Protein 3P02 (pdb70)

Secondary structure (DSSP, 8-state):
--HHHHTTSEEE-----TTS-EEEEEE-SSS-EEEEEEEEEE-----EEEEEEE-TTHHHHHHHHHHSS-GGG--EEPPGGGEE--SEEEE-TT--EEEEEEEEE-TT--TTS-EEEEEEEEE--GGGGSSTTTTT-EEEEEEEEE-TT-EEEE-TTB-B--------B--SEEEEEESSSSEEEEESTT--TT-TTGGGGEEEEE--S-BSSTTS--B--EEES-GGG--EESS--EEEEEE---SSTTEEEEEEEEEEE-EEEEE-SSSTT--EEE--EEEEEEEEEETTS-GGG--GGGS--

Structure (mmCIF, N/CA/C/O backbone):
data_3P02
#
_entry.id   3P02
#
_cell.length_a   51.920
_cell.length_b   61.920
_cell.length_c   96.070
_cell.angle_alpha   90.000
_cell.angle_beta   90.000
_cell.angle_gamma   90.000
#
_symmetry.space_group_name_H-M   'P 21 21 21'
#
loop_
_entity.id
_entity.type
_entity.pdbx_description
1 polymer 'Uncharacterized protein'
2 non-polymer 1,2-ETHANEDIOL
3 water water
#
loop_
_atom_site.group_PDB
_atom_site.id
_atom_site.type_symbol
_atom_site.label_atom_id
_atom_site.label_alt_id
_atom_site.label_comp_id
_atom_site.label_asym_id
_atom_site.label_entity_id
_atom_site.label_seq_id
_atom_site.pdbx_PDB_ins_code
_atom_site.Cartn_x
_atom_site.Cartn_y
_atom_site.Cartn_z
_atom_site.occupancy
_atom_site.B_iso_or_equiv
_atom_site.auth_seq_id
_atom_site.auth_comp_id
_atom_site.auth_asym_id
_atom_site.auth_atom_id
_atom_site.pdbx_PDB_model_num
ATOM 1 N N . TRP A 1 4 ? 32.716 50.077 66.538 1.00 50.09 25 TRP A N 1
ATOM 2 C CA . TRP A 1 4 ? 32.272 50.281 65.161 1.00 48.79 25 TRP A CA 1
ATOM 3 C C . TRP A 1 4 ? 30.751 50.133 65.019 1.00 53.57 25 TRP A C 1
ATOM 4 O O . TRP A 1 4 ? 30.160 49.227 65.618 1.00 53.11 25 TRP A O 1
ATOM 15 N N . THR A 1 5 ? 30.118 51.044 64.242 1.00 50.64 26 THR A N 1
ATOM 16 C CA . THR A 1 5 ? 28.671 51.026 63.976 1.00 51.20 26 THR A CA 1
ATOM 17 C C . THR A 1 5 ? 28.400 51.094 62.472 1.00 55.47 26 THR A C 1
ATOM 18 O O . THR A 1 5 ? 29.171 51.713 61.735 1.00 54.29 26 THR A O 1
ATOM 22 N N . ASP A 1 6 ? 27.272 50.514 62.032 1.00 52.96 27 ASP A N 1
ATOM 23 C CA . ASP A 1 6 ? 26.844 50.517 60.630 1.00 52.80 27 ASP A CA 1
ATOM 24 C C . ASP A 1 6 ? 26.675 51.956 60.093 1.00 56.41 27 ASP A C 1
ATOM 25 O O . ASP A 1 6 ? 27.019 52.225 58.940 1.00 54.63 27 ASP A O 1
ATOM 30 N N . GLU A 1 7 ? 26.178 52.872 60.954 1.00 53.60 28 GLU A N 1
ATOM 31 C CA . GLU A 1 7 ? 25.934 54.285 60.645 1.00 53.59 28 GLU A CA 1
ATOM 32 C C . GLU A 1 7 ? 27.251 55.047 60.446 1.00 55.91 28 GLU A C 1
ATOM 33 O O . GLU A 1 7 ? 27.309 55.879 59.540 1.00 55.63 28 GLU A O 1
ATOM 39 N N . GLN A 1 8 ? 28.302 54.741 61.271 1.00 50.31 29 GLN A N 1
ATOM 40 C CA A GLN A 1 8 ? 29.637 55.348 61.176 0.50 49.34 29 GLN A CA 1
ATOM 41 C CA B GLN A 1 8 ? 29.633 55.356 61.174 0.50 49.28 29 GLN A CA 1
ATOM 42 C C . GLN A 1 8 ? 30.253 55.063 59.797 1.00 50.69 29 GLN A C 1
ATOM 43 O O . GLN A 1 8 ? 30.984 55.894 59.259 1.00 50.35 29 GLN A O 1
ATOM 54 N N . PHE A 1 9 ? 29.960 53.887 59.232 1.00 43.75 30 PHE A N 1
ATOM 55 C CA . PHE A 1 9 ? 30.469 53.507 57.917 1.00 42.41 30 PHE A CA 1
ATOM 56 C C . PHE A 1 9 ? 29.500 53.963 56.817 1.00 46.15 30 PHE A C 1
ATOM 57 O O . PHE A 1 9 ? 29.879 54.007 55.638 1.00 44.70 30 PHE A O 1
ATOM 65 N N . LYS A 1 10 ? 28.261 54.330 57.223 1.00 43.46 31 LYS A N 1
ATOM 66 C CA . LYS A 1 10 ? 27.214 54.851 56.342 1.00 43.75 31 LYS A CA 1
ATOM 67 C C . LYS A 1 10 ? 27.098 56.406 56.481 1.00 45.91 31 LYS A C 1
ATOM 68 O O . LYS A 1 10 ? 25.995 56.982 56.442 1.00 47.02 31 LYS A O 1
ATOM 74 N N A GLN A 1 11 ? 28.265 57.061 56.616 0.50 39.46 32 GLN A N 1
ATOM 75 N N B GLN A 1 11 ? 28.269 57.054 56.640 0.50 39.96 32 GLN A N 1
ATOM 76 C CA A GLN A 1 11 ? 28.468 58.514 56.622 0.50 37.33 32 GLN A CA 1
ATOM 77 C CA B GLN A 1 11 ? 28.511 58.502 56.679 0.50 38.12 32 GLN A CA 1
ATOM 78 C C A GLN A 1 11 ? 29.755 58.791 55.825 0.50 35.77 32 GLN A C 1
ATOM 79 C C B GLN A 1 11 ? 29.699 58.787 55.753 0.50 36.07 32 GLN A C 1
ATOM 80 O O A GLN A 1 11 ? 30.164 59.938 55.650 0.50 34.94 32 GLN A O 1
ATOM 81 O O B GLN A 1 11 ? 30.012 59.938 55.451 0.50 35.23 32 GLN A O 1
ATOM 92 N N . LEU A 1 12 ? 30.366 57.707 55.324 1.00 28.62 33 LEU A N 1
ATOM 93 C CA . LEU A 1 12 ? 31.566 57.722 54.511 1.00 25.88 33 LEU A CA 1
ATOM 94 C C . LEU A 1 12 ? 31.205 57.682 53.031 1.00 26.07 33 LEU A C 1
ATOM 95 O O . LEU A 1 12 ? 30.026 57.633 52.659 1.00 27.00 33 LEU A O 1
ATOM 100 N N . ILE A 1 13 ? 32.227 57.763 52.193 1.00 19.58 34 ILE A N 1
ATOM 101 C CA . ILE A 1 13 ? 32.037 57.924 50.755 1.00 17.16 34 ILE A CA 1
ATOM 102 C C . ILE A 1 13 ? 32.229 56.618 50.004 1.00 18.17 34 ILE A C 1
ATOM 103 O O . ILE A 1 13 ? 33.049 55.795 50.387 1.00 16.47 34 ILE A O 1
ATOM 108 N N . SER A 1 14 ? 31.440 56.421 48.942 1.00 14.69 35 SER A N 1
ATOM 109 C CA . SER A 1 14 ? 31.507 55.195 48.166 1.00 14.98 35 SER A CA 1
ATOM 110 C C . SER A 1 14 ? 31.266 55.470 46.701 1.00 17.10 35 SER A C 1
ATOM 111 O O . SER A 1 14 ? 30.896 56.595 46.338 1.00 17.74 35 SER A O 1
ATOM 114 N N . PHE A 1 15 ? 31.405 54.427 45.872 1.00 13.60 36 PHE A N 1
ATOM 115 C CA . PHE A 1 15 ? 31.066 54.528 44.464 1.00 12.24 36 PHE A CA 1
ATOM 116 C C . PHE A 1 15 ? 29.689 53.949 44.215 1.00 18.26 36 PHE A C 1
ATOM 117 O O . PHE A 1 15 ? 29.270 53.007 44.905 1.00 17.53 36 PHE A O 1
ATOM 125 N N . LYS A 1 16 ? 29.013 54.484 43.182 1.00 16.79 37 LYS A N 1
ATOM 126 C CA . LYS A 1 16 ? 27.670 54.060 42.843 1.00 20.00 37 LYS A CA 1
ATOM 127 C C . LYS A 1 16 ? 27.670 53.559 41.445 1.00 25.72 37 LYS A C 1
ATOM 128 O O . LYS A 1 16 ? 27.589 54.337 40.481 1.00 23.75 37 LYS A O 1
ATOM 130 N N . THR A 1 17 ? 27.837 52.249 41.335 1.00 26.33 38 THR A N 1
ATOM 131 C CA . THR A 1 17 ? 27.806 51.534 40.071 1.00 28.65 38 THR A CA 1
ATOM 132 C C . THR A 1 17 ? 26.982 50.269 40.237 1.00 37.01 38 THR A C 1
ATOM 133 O O . THR A 1 17 ? 26.762 49.812 41.364 1.00 36.33 38 THR A O 1
ATOM 137 N N A GLN A 1 18 ? 26.513 49.723 39.109 0.50 36.14 39 GLN A N 1
ATOM 138 N N B GLN A 1 18 ? 26.540 49.698 39.121 0.50 35.35 39 GLN A N 1
ATOM 139 C CA A GLN A 1 18 ? 25.784 48.459 39.017 0.50 36.91 39 GLN A CA 1
ATOM 140 C CA B GLN A 1 18 ? 25.834 48.427 39.110 0.50 35.76 39 GLN A CA 1
ATOM 141 C C A GLN A 1 18 ? 26.703 47.472 38.247 0.50 41.25 39 GLN A C 1
ATOM 142 C C B GLN A 1 18 ? 26.688 47.465 38.273 0.50 40.66 39 GLN A C 1
ATOM 143 O O A GLN A 1 18 ? 26.567 47.341 37.027 0.50 40.96 39 GLN A O 1
ATOM 144 O O B GLN A 1 18 ? 26.507 47.376 37.056 0.50 40.24 39 GLN A O 1
ATOM 155 N N . PRO A 1 19 ? 27.720 46.846 38.904 1.00 38.08 40 PRO A N 1
ATOM 156 C CA . PRO A 1 19 ? 28.631 45.962 38.142 1.00 38.08 40 PRO A CA 1
ATOM 157 C C . PRO A 1 19 ? 27.979 44.662 37.698 1.00 43.58 40 PRO A C 1
ATOM 158 O O . PRO A 1 19 ? 27.085 44.160 38.383 1.00 44.33 40 PRO A O 1
ATOM 162 N N . GLY A 1 20 ? 28.438 44.143 36.555 1.00 39.73 41 GLY A N 1
ATOM 163 C CA . GLY A 1 20 ? 27.962 42.888 35.982 1.00 39.22 41 GLY A CA 1
ATOM 164 C C . GLY A 1 20 ? 28.357 41.661 36.785 1.00 42.79 41 GLY A C 1
ATOM 165 O O . GLY A 1 20 ? 28.898 41.770 37.894 1.00 41.71 41 GLY A O 1
ATOM 166 N N . GLY A 1 21 ? 28.111 40.489 36.196 1.00 40.09 42 GLY A N 1
ATOM 167 C CA . GLY A 1 21 ? 28.394 39.185 36.793 1.00 40.12 42 GLY A CA 1
ATOM 168 C C . GLY A 1 21 ? 29.843 38.898 37.144 1.00 43.17 42 GLY A C 1
ATOM 169 O O . GLY A 1 21 ? 30.102 38.083 38.043 1.00 44.79 42 GLY A O 1
ATOM 170 N N A TRP A 1 22 ? 30.799 39.560 36.452 0.50 36.31 43 TRP A N 1
ATOM 171 N N B TRP A 1 22 ? 30.793 39.565 36.455 0.50 38.61 43 TRP A N 1
ATOM 172 C CA A TRP A 1 22 ? 32.224 39.352 36.708 0.50 34.64 43 TRP A CA 1
ATOM 173 C CA B TRP A 1 22 ? 32.227 39.376 36.675 0.50 38.06 43 TRP A CA 1
ATOM 174 C C A TRP A 1 22 ? 32.789 40.423 37.657 0.50 35.07 43 TRP A C 1
ATOM 175 C C B TRP A 1 22 ? 32.789 40.423 37.655 0.50 36.66 43 TRP A C 1
ATOM 176 O O A TRP A 1 22 ? 34.006 40.506 37.837 0.50 34.27 43 TRP A O 1
ATOM 177 O O B TRP A 1 22 ? 34.005 40.495 37.847 0.50 35.94 43 TRP A O 1
ATOM 198 N N . GLY A 1 23 ? 31.895 41.183 38.294 1.00 29.61 44 GLY A N 1
ATOM 199 C CA . GLY A 1 23 ? 32.251 42.199 39.285 1.00 28.04 44 GLY A CA 1
ATOM 200 C C . GLY A 1 23 ? 32.829 43.487 38.732 1.00 27.48 44 GLY A C 1
ATOM 201 O O . GLY A 1 23 ? 33.432 44.268 39.479 1.00 26.27 44 GLY A O 1
ATOM 202 N N . VAL A 1 24 ? 32.656 43.727 37.418 1.00 20.51 45 VAL A N 1
ATOM 203 C CA . VAL A 1 24 ? 33.199 44.936 36.805 1.00 18.57 45 VAL A CA 1
ATOM 204 C C . VAL A 1 24 ? 32.071 45.761 36.185 1.00 19.15 45 VAL A C 1
ATOM 205 O O . VAL A 1 24 ? 31.014 45.223 35.840 1.00 18.53 45 VAL A O 1
ATOM 209 N N . THR A 1 25 ? 32.341 47.058 35.998 1.00 13.44 46 THR A N 1
ATOM 210 C CA . THR A 1 25 ? 31.463 47.987 35.299 1.00 12.69 46 THR A CA 1
ATOM 211 C C . THR A 1 25 ? 32.061 48.214 33.921 1.00 14.88 46 THR A C 1
ATOM 212 O O . THR A 1 25 ? 33.213 48.639 33.817 1.00 12.48 46 THR A O 1
ATOM 216 N N . ASP A 1 26 ? 31.284 47.938 32.872 1.00 12.36 47 ASP A N 1
ATOM 217 C CA . ASP A 1 26 ? 31.773 48.134 31.514 1.00 11.68 47 ASP A CA 1
ATOM 218 C C . ASP A 1 26 ? 31.690 49.586 31.119 1.00 13.87 47 ASP A C 1
ATOM 219 O O . ASP A 1 26 ? 30.704 50.263 31.419 1.00 14.85 47 ASP A O 1
ATOM 224 N N . VAL A 1 27 ? 32.744 50.065 30.451 1.00 9.95 48 VAL A N 1
ATOM 225 C CA . VAL A 1 27 ? 32.835 51.446 29.972 1.00 9.13 48 VAL A CA 1
ATOM 226 C C . VAL A 1 27 ? 32.934 51.360 28.463 1.00 12.93 48 VAL A C 1
ATOM 227 O O . VAL A 1 27 ? 33.927 50.865 27.940 1.00 11.76 48 VAL A O 1
ATOM 231 N N . HIS A 1 28 ? 31.903 51.826 27.758 1.00 11.38 49 HIS A N 1
ATOM 232 C CA . HIS A 1 28 ? 31.853 51.683 26.310 1.00 10.50 49 HIS A CA 1
ATOM 233 C C . HIS A 1 28 ? 32.600 52.810 25.623 1.00 11.31 49 HIS A C 1
ATOM 234 O O . HIS A 1 28 ? 32.230 53.977 25.756 1.00 12.60 49 HIS A O 1
ATOM 241 N N . VAL A 1 29 ? 33.660 52.459 24.879 1.00 8.63 50 VAL A N 1
ATOM 242 C CA . VAL A 1 29 ? 34.530 53.460 24.260 1.00 10.06 50 VAL A CA 1
ATOM 243 C C . VAL A 1 29 ? 34.572 53.284 22.738 1.00 10.46 50 VAL A C 1
ATOM 244 O O . VAL A 1 29 ? 35.111 52.282 22.249 1.00 11.14 50 VAL A O 1
ATOM 248 N N . ARG A 1 30 ? 34.104 54.305 21.996 1.00 11.12 51 ARG A N 1
ATOM 249 C CA . ARG A 1 30 ? 34.185 54.239 20.531 1.00 11.73 51 ARG A CA 1
ATOM 250 C C . ARG A 1 30 ? 35.597 54.464 20.023 1.00 11.39 51 ARG A C 1
ATOM 251 O O . ARG A 1 30 ? 36.232 55.452 20.397 1.00 11.75 51 ARG A O 1
ATOM 259 N N . TYR A 1 31 ? 36.052 53.573 19.133 1.00 9.86 52 TYR A N 1
ATOM 260 C CA . TYR A 1 31 ? 37.284 53.736 18.392 1.00 11.33 52 TYR A CA 1
ATOM 261 C C . TYR A 1 31 ? 36.918 54.457 17.081 1.00 15.39 52 TYR A C 1
ATOM 262 O O . TYR A 1 31 ? 36.382 53.830 16.143 1.00 14.25 52 TYR A O 1
ATOM 271 N N . ALA A 1 32 ? 37.117 55.772 17.059 1.00 13.87 53 ALA A N 1
ATOM 272 C CA . ALA A 1 32 ? 36.893 56.586 15.852 1.00 15.51 53 ALA A CA 1
ATOM 273 C C . ALA A 1 32 ? 38.293 56.949 15.288 1.00 21.00 53 ALA A C 1
ATOM 274 O O . ALA A 1 32 ? 39.121 56.035 15.164 1.00 20.32 53 ALA A O 1
ATOM 276 N N . ASN A 1 33 ? 38.594 58.248 14.987 1.00 19.09 54 ASN A N 1
ATOM 277 C CA A ASN A 1 33 ? 39.950 58.617 14.573 0.80 19.89 54 ASN A CA 1
ATOM 278 C CA B ASN A 1 33 ? 39.946 58.659 14.585 0.20 19.55 54 ASN A CA 1
ATOM 279 C C . ASN A 1 33 ? 40.891 58.345 15.759 1.00 22.83 54 ASN A C 1
ATOM 280 O O . ASN A 1 33 ? 42.038 57.925 15.576 1.00 22.44 54 ASN A O 1
ATOM 289 N N . SER A 1 34 ? 40.341 58.504 16.973 1.00 18.02 55 SER A N 1
ATOM 290 C CA A SER A 1 34 ? 40.988 58.223 18.252 0.50 16.92 55 SER A CA 1
ATOM 291 C CA B SER A 1 34 ? 40.990 58.194 18.243 0.50 17.47 55 SER A CA 1
ATOM 292 C C . 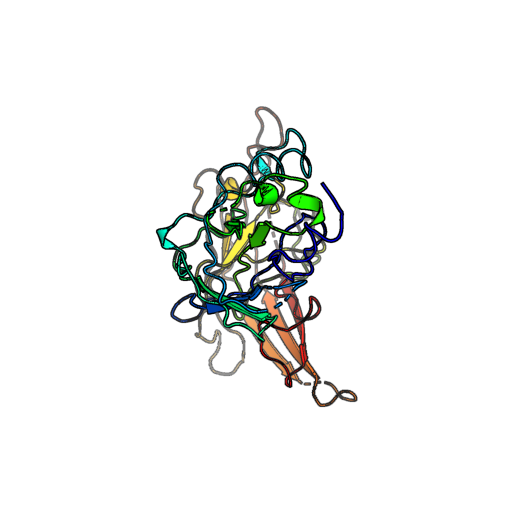SER A 1 34 ? 39.998 57.423 19.089 1.00 19.29 55 SER A C 1
ATOM 293 O O . SER A 1 34 ? 38.810 57.400 18.759 1.00 18.09 55 SER A O 1
ATOM 298 N N . ALA A 1 35 ? 40.461 56.795 20.165 1.00 15.77 56 ALA A N 1
ATOM 299 C CA . ALA A 1 35 ? 39.582 56.030 21.046 1.00 13.71 56 ALA A CA 1
ATOM 300 C C . ALA A 1 35 ? 39.530 56.739 22.414 1.00 17.63 56 ALA A C 1
ATOM 301 O O . ALA A 1 35 ? 40.072 56.254 23.414 1.00 17.86 56 ALA A O 1
ATOM 303 N N . LYS A 1 36 ? 38.917 57.928 22.429 1.00 15.28 57 LYS A N 1
ATOM 304 C CA . LYS A 1 36 ? 38.820 58.754 23.628 1.00 16.16 57 LYS A CA 1
ATOM 305 C C . LYS A 1 36 ? 37.397 58.855 24.167 1.00 22.26 57 LYS A C 1
ATOM 306 O O . LYS A 1 36 ? 36.437 59.047 23.410 1.00 22.86 57 LYS A O 1
ATOM 312 N N . TYR A 1 37 ? 37.266 58.746 25.495 1.00 17.69 58 TYR A N 1
ATOM 313 C CA . TYR A 1 37 ? 35.989 58.851 26.178 1.00 16.83 58 TYR A CA 1
ATOM 314 C C . TYR A 1 37 ? 36.228 59.224 27.640 1.00 19.93 58 TYR A C 1
ATOM 315 O O . TYR A 1 37 ? 37.108 58.637 28.290 1.00 18.03 58 TYR A O 1
ATOM 324 N N . THR A 1 38 ? 35.433 60.158 28.163 1.00 17.55 59 THR A N 1
ATOM 325 C CA . THR A 1 38 ? 35.462 60.493 29.591 1.00 18.13 59 THR A CA 1
ATOM 326 C C . THR A 1 38 ? 34.295 59.789 30.248 1.00 19.56 59 THR A C 1
ATOM 327 O O . THR A 1 38 ? 33.145 60.045 29.899 1.00 20.37 59 THR A O 1
ATOM 331 N N . TYR A 1 39 ? 34.592 58.898 31.176 1.00 14.15 60 TYR A N 1
ATOM 332 C CA . TYR A 1 39 ? 33.582 58.174 31.929 1.00 12.76 60 TYR A CA 1
ATOM 333 C C . TYR A 1 39 ? 33.389 58.867 33.280 1.00 15.59 60 TYR A C 1
ATOM 334 O O . TYR A 1 39 ? 34.372 59.108 33.992 1.00 15.23 60 TYR A O 1
ATOM 343 N N . ASN A 1 40 ? 32.128 59.160 33.652 1.00 12.86 61 ASN A N 1
ATOM 344 C CA . ASN A 1 40 ? 31.869 59.828 34.937 1.00 12.07 61 ASN A CA 1
ATOM 345 C C . ASN A 1 40 ? 31.435 58.812 35.951 1.00 15.19 61 ASN A C 1
ATOM 346 O O . ASN A 1 40 ? 30.341 58.272 35.853 1.00 15.98 61 ASN A O 1
ATOM 351 N N . LEU A 1 41 ? 32.336 58.484 36.884 1.00 11.77 62 LEU A N 1
ATOM 352 C CA . LEU A 1 41 ? 32.083 57.486 37.905 1.00 11.76 62 LEU A CA 1
ATOM 353 C C . LEU A 1 41 ? 31.368 58.157 39.107 1.00 14.11 62 LEU A C 1
ATOM 354 O O . LEU A 1 41 ? 31.983 59.000 39.756 1.00 12.24 62 LEU A O 1
ATOM 359 N N . PRO A 1 42 ? 30.094 57.783 39.415 1.00 11.39 63 PRO A N 1
ATOM 360 C CA . PRO A 1 42 ? 29.370 58.446 40.516 1.00 11.58 63 PRO A CA 1
ATOM 361 C C . PRO A 1 42 ? 29.950 58.118 41.879 1.00 14.10 63 PRO A C 1
ATOM 362 O O . PRO A 1 42 ? 30.254 56.951 42.167 1.00 12.18 63 PRO A O 1
ATOM 366 N N . VAL A 1 43 ? 30.044 59.157 42.724 1.00 12.04 64 VAL A N 1
ATOM 367 C CA . VAL A 1 43 ? 30.527 59.088 44.099 1.00 12.39 64 VAL A CA 1
ATOM 368 C C . VAL A 1 43 ? 29.330 59.451 44.978 1.00 14.52 64 VAL A C 1
ATOM 369 O O . VAL A 1 43 ? 28.643 60.424 44.658 1.00 13.03 64 VAL A O 1
ATOM 373 N N . LEU A 1 44 ? 29.075 58.697 46.055 1.00 14.58 65 LEU A N 1
ATOM 374 C CA C LEU A 1 44 ? 27.975 58.989 47.000 1.00 17.37 65 LEU A CA 1
ATOM 375 C C . LEU A 1 44 ? 28.501 59.276 48.371 1.00 22.14 65 LEU A C 1
ATOM 376 O O . LEU A 1 44 ? 29.380 58.552 48.827 1.00 19.75 65 LEU A O 1
ATOM 381 N N . VAL A 1 45 ? 27.913 60.258 49.076 1.00 23.22 66 VAL A N 1
ATOM 382 C CA . VAL A 1 45 ? 28.194 60.528 50.487 1.00 26.22 66 VAL A CA 1
ATOM 383 C C . VAL A 1 45 ? 26.926 60.053 51.191 1.00 35.11 66 VAL A C 1
ATOM 384 O O . VAL A 1 45 ? 25.862 60.651 50.988 1.00 33.21 66 VAL A O 1
ATOM 388 N N A SER A 1 46 ? 27.006 58.954 51.955 0.50 34.08 67 SER A N 1
ATOM 389 N N B SER A 1 46 ? 27.024 58.959 51.956 0.50 34.31 67 SER A N 1
ATOM 390 C CA A SER A 1 46 ? 25.833 58.408 52.647 0.50 35.46 67 SER A CA 1
ATOM 391 C CA B SER A 1 46 ? 25.895 58.366 52.681 0.50 35.81 67 SER A CA 1
ATOM 392 C C A SER A 1 46 ? 25.465 59.247 53.885 0.50 42.53 67 SER A C 1
ATOM 393 C C B SER A 1 46 ? 25.507 59.205 53.913 0.50 42.67 67 SER A C 1
ATOM 394 O O A SER A 1 46 ? 24.407 59.026 54.483 0.50 43.56 67 SER A O 1
ATOM 395 O O B SER A 1 46 ? 24.476 58.937 54.539 0.50 43.72 67 SER A O 1
ATOM 400 N N . GLY A 1 47 ? 26.312 60.226 54.212 1.00 40.34 68 GLY A N 1
ATOM 401 C CA . GLY A 1 47 ? 26.107 61.146 55.328 1.00 42.67 68 GLY A CA 1
ATOM 402 C C . GLY A 1 47 ? 27.207 62.185 55.452 1.00 49.70 68 GLY A C 1
ATOM 403 O O . GLY A 1 47 ? 27.035 63.339 55.045 1.00 50.24 68 GLY A O 1
ATOM 404 N N . THR A 1 52 ? 28.182 68.673 57.426 1.00 50.64 73 THR A N 1
ATOM 405 C CA . THR A 1 52 ? 28.525 69.943 58.074 1.00 50.44 73 THR A CA 1
ATOM 406 C C . THR A 1 52 ? 29.880 70.506 57.565 1.00 50.22 73 THR A C 1
ATOM 407 O O . THR A 1 52 ? 30.049 71.731 57.515 1.00 50.36 73 THR A O 1
ATOM 411 N N . ASP A 1 53 ? 30.827 69.620 57.191 1.00 42.18 74 ASP A N 1
ATOM 412 C CA . ASP A 1 53 ? 32.160 70.018 56.729 1.00 39.73 74 ASP A CA 1
ATOM 413 C C . ASP A 1 53 ? 32.447 69.565 55.308 1.00 35.75 74 ASP A C 1
ATOM 414 O O . ASP A 1 53 ? 31.916 68.531 54.884 1.00 34.77 74 ASP A O 1
ATOM 419 N N . ASP A 1 54 ? 33.339 70.306 54.592 1.00 26.79 75 ASP A N 1
ATOM 420 C CA . ASP A 1 54 ? 33.781 69.911 53.242 1.00 24.80 75 ASP A CA 1
ATOM 421 C C . ASP A 1 54 ? 34.616 68.646 53.338 1.00 27.36 75 ASP A C 1
ATOM 422 O O . ASP A 1 54 ? 35.369 68.469 54.305 1.00 27.93 75 ASP A O 1
ATOM 427 N N . ARG A 1 55 ? 34.439 67.736 52.377 1.00 20.71 76 ARG A N 1
ATOM 428 C CA . ARG A 1 55 ? 35.158 66.457 52.380 1.00 19.85 76 ARG A CA 1
ATOM 429 C C . ARG A 1 55 ? 36.265 66.487 51.363 1.00 23.86 76 ARG A C 1
ATOM 430 O O . ARG A 1 55 ? 35.988 66.786 50.207 1.00 23.08 76 ARG A O 1
ATOM 438 N N . LEU A 1 56 ? 37.509 66.167 51.762 1.00 22.48 77 LEU A N 1
ATOM 439 C CA . LEU A 1 56 ? 38.587 66.043 50.786 1.00 23.61 77 LEU A CA 1
ATOM 440 C C . LEU A 1 56 ? 38.766 64.540 50.518 1.00 24.72 77 LEU A C 1
ATOM 441 O O . LEU A 1 56 ? 39.190 63.758 51.373 1.00 23.98 77 LEU A O 1
ATOM 446 N N . VAL A 1 57 ? 38.353 64.139 49.323 1.00 20.43 78 VAL A N 1
ATOM 447 C CA . VAL A 1 57 ? 38.309 62.745 48.922 1.00 20.20 78 VAL A CA 1
ATOM 448 C C . VAL A 1 57 ? 39.497 62.397 48.051 1.00 20.66 78 VAL A C 1
ATOM 449 O O . VAL A 1 57 ? 39.889 63.218 47.219 1.00 19.66 78 VAL A O 1
ATOM 453 N N . SER A 1 58 ? 40.080 61.201 48.274 1.00 14.89 79 SER A N 1
ATOM 454 C CA A SER A 1 58 ? 41.198 60.731 47.460 0.50 13.99 79 SER A CA 1
ATOM 455 C CA B SER A 1 58 ? 41.214 60.687 47.510 0.50 13.61 79 SER A CA 1
ATOM 456 C C . SER A 1 58 ? 40.787 59.502 46.668 1.00 17.05 79 SER A C 1
ATOM 457 O O . SER A 1 58 ? 39.974 58.696 47.138 1.00 17.49 79 SER A O 1
ATOM 462 N N . PHE A 1 59 ? 41.334 59.386 45.464 1.00 12.64 80 PHE A N 1
ATOM 463 C CA . PHE A 1 59 ? 41.067 58.265 44.559 1.00 13.36 80 PHE A CA 1
ATOM 464 C C . PHE A 1 59 ? 42.379 57.673 44.168 1.00 20.99 80 PHE A C 1
ATOM 465 O O . PHE A 1 59 ? 43.310 58.404 43.812 1.00 21.69 80 PHE A O 1
ATOM 473 N N . SER A 1 60 ? 42.470 56.361 44.204 1.00 17.25 81 SER A N 1
ATOM 474 C CA . SER A 1 60 ? 43.724 55.750 43.839 1.00 18.08 81 SER A CA 1
ATOM 475 C C . SER A 1 60 ? 43.505 54.447 43.160 1.00 20.86 81 SER A C 1
ATOM 476 O O . SER A 1 60 ? 42.494 53.771 43.381 1.00 16.62 81 SER A O 1
ATOM 479 N N . LEU A 1 61 ? 44.504 54.065 42.368 1.00 18.53 82 LEU A N 1
ATOM 480 C CA . LEU A 1 61 ? 44.564 52.752 41.776 1.00 18.12 82 LEU A CA 1
ATOM 481 C C . LEU A 1 61 ? 44.717 51.775 42.941 1.00 21.32 82 LEU A C 1
ATOM 482 O O . LEU A 1 61 ? 45.585 51.987 43.804 1.00 22.36 82 LEU A O 1
ATOM 487 N N . ARG A 1 62 ? 43.840 50.767 43.029 1.00 16.91 83 ARG A N 1
ATOM 488 C CA . ARG A 1 62 ? 43.871 49.819 44.146 1.00 17.70 83 ARG A CA 1
ATOM 489 C C . ARG A 1 62 ? 44.666 48.575 43.706 1.00 20.88 83 ARG A C 1
ATOM 490 O O . ARG A 1 62 ? 44.202 47.760 42.908 1.00 19.99 83 ARG A O 1
ATOM 498 N N . ASP A 1 63 ? 45.907 48.475 44.217 1.00 18.96 84 ASP A N 1
ATOM 499 C CA A ASP A 1 63 ? 46.907 47.487 43.817 0.50 18.70 84 ASP A CA 1
ATOM 500 C CA B ASP A 1 63 ? 46.872 47.470 43.754 0.50 19.37 84 ASP A CA 1
ATOM 501 C C . ASP A 1 63 ? 46.561 46.008 44.135 1.00 23.23 84 ASP A C 1
ATOM 502 O O . ASP A 1 63 ? 47.148 45.123 43.515 1.00 24.16 84 ASP A O 1
ATOM 511 N N . ASP A 1 64 ? 45.616 45.725 45.077 1.00 17.27 85 ASP A N 1
ATOM 512 C CA . ASP A 1 64 ? 45.315 44.307 45.405 1.00 14.04 85 ASP A CA 1
ATOM 513 C C . ASP A 1 64 ? 43.974 43.763 44.866 1.00 16.93 85 ASP A C 1
ATOM 514 O O . ASP A 1 64 ? 43.685 42.567 45.007 1.00 15.35 85 ASP A O 1
ATOM 519 N N . THR A 1 65 ? 43.130 44.638 44.291 1.00 14.28 86 THR A N 1
ATOM 520 C CA . THR A 1 65 ? 41.784 44.237 43.871 1.00 14.06 86 THR A CA 1
ATOM 521 C C . THR A 1 65 ? 41.740 43.161 42.824 1.00 16.64 86 THR A C 1
ATOM 522 O O . THR A 1 65 ? 40.983 42.194 42.984 1.00 18.50 86 THR A O 1
ATOM 526 N N . LEU A 1 66 ? 42.506 43.326 41.748 1.00 15.33 87 LEU A N 1
ATOM 527 C CA . LEU A 1 66 ? 42.413 42.389 40.637 1.00 14.81 87 LEU A CA 1
ATOM 528 C C . LEU A 1 66 ? 42.841 41.012 40.984 1.00 17.15 87 LEU A C 1
ATOM 529 O O . LEU A 1 66 ? 42.220 40.066 40.475 1.00 15.57 87 LEU A O 1
ATOM 534 N N . ASP A 1 67 ? 43.912 40.859 41.792 1.00 15.15 88 ASP A N 1
ATOM 535 C CA . ASP A 1 67 ? 44.347 39.501 42.114 1.00 16.08 88 ASP A CA 1
ATOM 536 C C . ASP A 1 67 ? 43.241 38.748 42.844 1.00 19.10 88 ASP A C 1
ATOM 537 O O . ASP A 1 67 ? 43.048 37.565 42.590 1.00 19.94 88 ASP A O 1
ATOM 542 N N . ILE A 1 68 ? 42.509 39.423 43.727 1.00 13.88 89 ILE A N 1
ATOM 543 C CA . ILE A 1 68 ? 41.419 38.789 44.484 1.00 12.21 89 ILE A CA 1
ATOM 544 C C . ILE A 1 68 ? 40.218 38.526 43.566 1.00 14.58 89 ILE A C 1
ATOM 545 O O . IL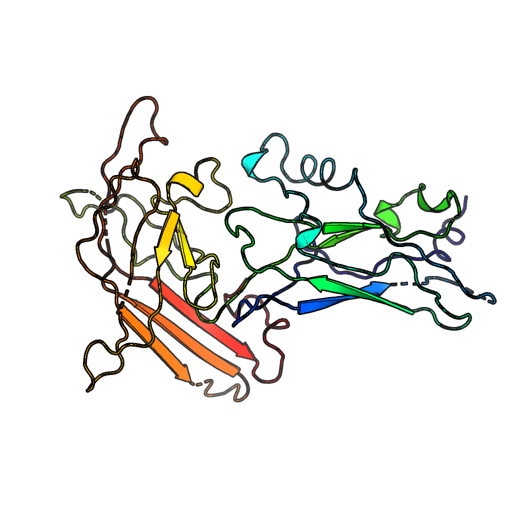E A 1 68 ? 39.739 37.386 43.517 1.00 15.47 89 ILE A O 1
ATOM 550 N N . LEU A 1 69 ? 39.752 39.553 42.837 1.00 11.71 90 LEU A N 1
ATOM 551 C CA A LEU A 1 69 ? 38.623 39.405 41.923 0.50 11.31 90 LEU A CA 1
ATOM 552 C CA B LEU A 1 69 ? 38.624 39.413 41.915 0.50 12.00 90 LEU A CA 1
ATOM 553 C C . LEU A 1 69 ? 38.899 38.269 40.919 1.00 14.25 90 LEU A C 1
ATOM 554 O O . LEU A 1 69 ? 38.046 37.405 40.707 1.00 15.37 90 LEU A O 1
ATOM 563 N N . ASN A 1 70 ? 40.099 38.253 40.323 1.00 10.22 91 ASN A N 1
ATOM 564 C CA . ASN A 1 70 ? 40.450 37.218 39.337 1.00 10.40 91 ASN A CA 1
ATOM 565 C C . ASN A 1 70 ? 40.346 35.819 39.920 1.00 13.19 91 ASN A C 1
ATOM 566 O O . ASN A 1 70 ? 39.737 34.949 39.294 1.00 12.94 91 ASN A O 1
ATOM 571 N N . PHE A 1 71 ? 40.911 35.595 41.100 1.00 11.07 92 PHE A N 1
ATOM 572 C CA . PHE A 1 71 ? 40.858 34.244 41.657 1.00 10.43 92 PHE A CA 1
ATOM 573 C C . PHE A 1 71 ? 39.429 33.875 42.052 1.00 13.93 92 PHE A C 1
ATOM 574 O O . PHE A 1 71 ? 38.990 32.739 41.807 1.00 13.40 92 PHE A O 1
ATOM 582 N N . GLU A 1 72 ? 38.727 34.804 42.711 1.00 12.18 93 GLU A N 1
ATOM 583 C CA . GLU A 1 72 ? 37.374 34.536 43.177 1.00 12.27 93 GLU A CA 1
ATOM 584 C C . GLU A 1 72 ? 36.415 34.270 42.002 1.00 16.39 93 GLU A C 1
ATOM 585 O O . GLU A 1 72 ? 35.517 33.447 42.142 1.00 18.17 93 GLU A O 1
ATOM 591 N N . LYS A 1 73 ? 36.593 34.954 40.864 1.00 12.50 94 LYS A N 1
ATOM 592 C CA A LYS A 1 73 ? 35.704 34.753 39.716 0.50 12.56 94 LYS A CA 1
ATOM 593 C CA B LYS A 1 73 ? 35.701 34.750 39.717 0.50 12.21 94 LYS A CA 1
ATOM 594 C C . LYS A 1 73 ? 36.151 33.623 38.812 1.00 17.54 94 LYS A C 1
ATOM 595 O O . LYS A 1 73 ? 35.300 32.933 38.245 1.00 20.66 94 LYS A O 1
ATOM 606 N N . PHE A 1 74 ? 37.466 33.436 38.639 1.00 13.97 95 PHE A N 1
ATOM 607 C CA . PHE A 1 74 ? 37.936 32.449 37.654 1.00 13.43 95 PHE A CA 1
ATOM 608 C C . PHE A 1 74 ? 38.761 31.296 38.169 1.00 19.66 95 PHE A C 1
ATOM 609 O O . PHE A 1 74 ? 39.123 30.427 37.365 1.00 19.06 95 PHE A O 1
ATOM 617 N N . GLY A 1 75 ? 39.057 31.264 39.463 1.00 16.45 96 GLY A N 1
ATOM 618 C CA . GLY A 1 75 ? 39.900 30.203 40.006 1.00 17.00 96 GLY A CA 1
ATOM 619 C C . GLY A 1 75 ? 41.279 30.172 39.366 1.00 18.89 96 GLY A C 1
ATOM 620 O O . GLY A 1 75 ? 41.814 31.217 38.972 1.00 16.17 96 GLY A O 1
ATOM 621 N N . ASN A 1 76 ? 41.834 28.966 39.169 1.00 20.14 97 ASN A N 1
ATOM 622 C CA . ASN A 1 76 ? 43.178 28.805 38.601 1.00 19.62 97 ASN A CA 1
ATOM 623 C C . ASN A 1 76 ? 43.179 28.785 37.085 1.00 22.86 97 ASN A C 1
ATOM 624 O O . ASN A 1 76 ? 43.690 27.849 36.460 1.00 22.99 97 ASN A O 1
ATOM 629 N N . ARG A 1 77 ? 42.617 29.851 36.480 1.00 16.76 98 ARG A N 1
ATOM 630 C CA A ARG A 1 77 ? 42.565 29.981 35.026 0.60 16.47 98 ARG A CA 1
ATOM 631 C CA B ARG A 1 77 ? 42.479 29.997 35.029 0.40 15.66 98 ARG A CA 1
ATOM 632 C C . ARG A 1 77 ? 43.071 31.359 34.627 1.00 17.81 98 ARG A C 1
ATOM 633 O O . ARG A 1 77 ? 42.291 32.248 34.257 1.00 14.06 98 ARG A O 1
ATOM 648 N N . PRO A 1 78 ? 44.435 31.551 34.737 1.00 18.65 99 PRO A N 1
ATOM 649 C CA . PRO A 1 78 ? 45.031 32.875 34.439 1.00 17.80 99 PRO A CA 1
ATOM 650 C C . PRO A 1 78 ? 44.733 33.421 33.059 1.00 18.75 99 PRO A C 1
ATOM 651 O O . PRO A 1 78 ? 44.780 34.643 32.876 1.00 17.91 99 PRO A O 1
ATOM 655 N N . GLU A 1 79 ? 44.388 32.551 32.088 1.00 15.85 100 GLU A N 1
ATOM 656 C CA . GLU A 1 79 ? 44.056 33.018 30.751 1.00 14.67 100 GLU A CA 1
ATOM 657 C C . GLU A 1 79 ? 42.771 33.866 30.730 1.00 14.56 100 GLU A C 1
ATOM 658 O O . GLU A 1 79 ? 42.557 34.625 29.771 1.00 15.75 100 GLU A O 1
ATOM 664 N N . LEU A 1 80 ? 41.909 33.721 31.775 1.00 11.31 101 LEU A N 1
ATOM 665 C CA . LEU A 1 80 ? 40.645 34.462 31.871 1.00 10.59 101 LEU A CA 1
ATOM 666 C C . LEU A 1 80 ? 40.772 35.768 32.669 1.00 14.22 101 LEU A C 1
ATOM 667 O O . LEU A 1 80 ? 39.811 36.528 32.773 1.00 12.61 101 LEU A O 1
ATOM 672 N N . TYR A 1 81 ? 41.929 35.979 33.287 1.00 10.40 102 TYR A N 1
ATOM 673 C CA . TYR A 1 81 ? 42.094 37.104 34.219 1.00 10.04 102 TYR A CA 1
ATOM 674 C C . TYR A 1 81 ? 42.074 38.460 33.560 1.00 11.20 102 TYR A C 1
ATOM 675 O O . TYR A 1 81 ? 42.598 38.655 32.447 1.00 12.32 102 TYR A O 1
ATOM 684 N N . PHE A 1 82 ? 41.539 39.422 34.319 1.00 8.92 103 PHE A N 1
ATOM 685 C CA . PHE A 1 82 ? 41.630 40.827 33.943 1.00 9.81 103 PHE A CA 1
ATOM 686 C C . PHE A 1 82 ? 43.058 41.251 34.213 1.00 13.43 103 PHE A C 1
ATOM 687 O O . PHE A 1 82 ? 43.645 40.862 35.240 1.00 14.64 103 PHE A O 1
ATOM 695 N N . ARG A 1 83 ? 43.610 42.056 33.312 1.00 10.85 104 ARG A N 1
ATOM 696 C CA . ARG A 1 83 ? 44.932 42.648 33.469 1.00 10.08 104 ARG A CA 1
ATOM 697 C C . ARG A 1 83 ? 44.753 44.092 33.829 1.00 10.88 104 ARG A C 1
ATOM 698 O O . ARG A 1 83 ? 43.819 44.728 33.336 1.00 10.25 104 ARG A O 1
ATOM 706 N N . GLU A 1 84 ? 45.627 44.624 34.691 1.00 10.56 105 GLU A N 1
ATOM 707 C CA . GLU A 1 84 ? 45.527 46.029 35.043 1.00 8.86 105 GLU A CA 1
ATOM 708 C C . GLU A 1 84 ? 45.737 46.902 33.815 1.00 12.92 105 GLU A C 1
ATOM 709 O O . GLU A 1 84 ? 46.740 46.757 33.115 1.00 11.84 105 GLU A O 1
ATOM 715 N N . LEU A 1 85 ? 44.806 47.839 33.578 1.00 8.82 106 LEU A N 1
ATOM 716 C CA . LEU A 1 85 ? 44.946 48.748 32.455 1.00 8.82 106 LEU A CA 1
ATOM 717 C C . LEU A 1 85 ? 46.192 49.645 32.665 1.00 11.56 106 LEU A C 1
ATOM 718 O O . LEU A 1 85 ? 46.263 50.353 33.682 1.00 10.55 106 LEU A O 1
ATOM 723 N N . PRO A 1 86 ? 47.200 49.624 31.755 1.00 11.46 107 PRO A N 1
ATOM 724 C CA . PRO A 1 86 ? 48.372 50.502 31.950 1.00 12.19 107 PRO A CA 1
ATOM 725 C C . PRO A 1 86 ? 47.987 51.985 31.995 1.00 14.51 107 PRO A C 1
ATOM 726 O O . PRO A 1 86 ? 47.019 52.438 31.350 1.00 13.31 107 PRO A O 1
ATOM 730 N N . GLN A 1 87 ? 48.785 52.738 32.768 1.00 12.57 108 GLN A N 1
ATOM 731 C CA . GLN A 1 87 ? 48.576 54.138 33.097 1.00 13.99 108 GLN A CA 1
ATOM 732 C C . GLN A 1 87 ? 48.564 55.072 31.861 1.00 16.20 108 GLN A C 1
ATOM 733 O O . GLN A 1 87 ? 47.903 56.115 31.883 1.00 15.56 108 GLN A O 1
ATOM 739 N N . LYS A 1 88 ? 49.22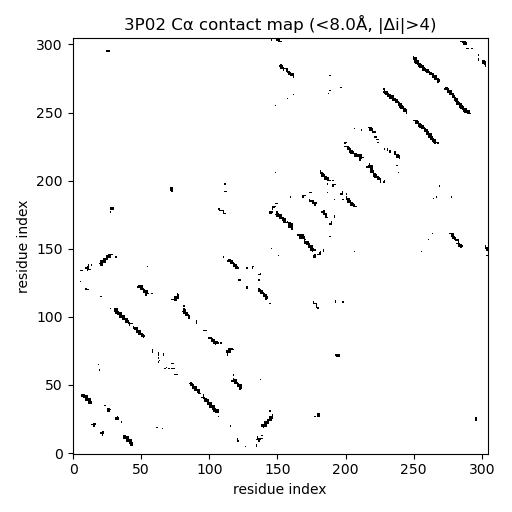5 54.680 30.773 1.00 12.40 109 LYS A N 1
ATOM 740 C CA . LYS A 1 88 ? 49.201 55.520 29.577 1.00 13.65 109 LYS A CA 1
ATOM 741 C C . LYS A 1 88 ? 47.802 55.596 28.944 1.00 15.70 109 LYS A C 1
ATOM 742 O O . LYS A 1 88 ? 47.520 56.540 28.208 1.00 16.41 109 LYS A O 1
ATOM 748 N N . TYR A 1 89 ? 46.903 54.667 29.315 1.00 12.09 110 TYR A N 1
ATOM 749 C CA . TYR A 1 89 ? 45.562 54.648 28.739 1.00 11.11 110 TYR A CA 1
ATOM 750 C C . TYR A 1 89 ? 44.514 55.438 29.509 1.00 12.68 110 TYR A C 1
ATOM 751 O O . TYR A 1 89 ? 43.372 55.539 29.021 1.00 12.13 110 TYR A O 1
ATOM 760 N N . TYR A 1 90 ? 44.864 56.029 30.669 1.00 10.20 111 TYR A N 1
ATOM 761 C CA . TYR A 1 90 ? 43.829 56.766 31.372 1.00 10.24 111 TYR A CA 1
ATOM 762 C C . TYR A 1 90 ? 44.408 57.890 32.196 1.00 11.61 111 TYR A C 1
ATOM 763 O O . TYR A 1 90 ? 45.616 57.934 32.470 1.00 12.17 111 TYR A O 1
ATOM 772 N N . SER A 1 91 ? 43.510 58.775 32.648 1.00 9.89 112 SER A N 1
ATOM 773 C CA A SER A 1 91 ? 43.855 59.813 33.613 0.50 11.16 112 SER A CA 1
ATOM 774 C CA B SER A 1 91 ? 43.828 59.881 33.546 0.50 11.13 112 SER A CA 1
ATOM 775 C C . SER A 1 91 ? 42.641 60.161 34.450 1.00 15.17 112 SER A C 1
ATOM 776 O O . SER A 1 91 ? 41.510 60.178 33.966 1.00 13.79 112 SER A O 1
ATOM 781 N N . PHE A 1 92 ? 42.882 60.413 35.727 1.00 13.83 113 PHE A N 1
ATOM 782 C CA . PHE A 1 92 ? 41.799 60.811 36.621 1.00 12.39 113 PHE A CA 1
ATOM 783 C C . PHE A 1 92 ? 42.384 61.656 37.745 1.00 17.63 113 PHE A C 1
ATOM 784 O O . PHE A 1 92 ? 43.525 61.421 38.141 1.00 17.06 113 PHE A O 1
ATOM 792 N N . PRO A 1 93 ? 41.644 62.636 38.280 1.00 15.57 114 PRO A N 1
ATOM 793 C CA . PRO A 1 93 ? 42.212 63.438 39.380 1.00 15.70 114 PRO A CA 1
ATOM 794 C C . PRO A 1 93 ? 42.346 62.588 40.649 1.00 19.37 114 PRO A C 1
ATOM 795 O O . PRO A 1 93 ? 41.462 61.769 40.954 1.00 17.99 114 PRO A O 1
ATOM 799 N N . LYS A 1 94 ? 43.449 62.767 41.387 1.00 17.80 115 LYS A N 1
ATOM 800 C CA . LYS A 1 94 ? 43.708 61.983 42.598 1.00 17.32 115 LYS A CA 1
ATOM 801 C C . LYS A 1 94 ? 42.911 62.501 43.786 1.00 19.34 115 LYS A C 1
ATOM 802 O O . LYS A 1 94 ? 42.767 61.792 44.772 1.00 19.33 115 LYS A O 1
ATOM 808 N N . GLU A 1 95 ? 42.395 63.726 43.690 1.00 18.59 116 GLU A N 1
ATOM 809 C CA . GLU A 1 95 ? 41.626 64.352 44.759 1.00 18.43 116 GLU A CA 1
ATOM 810 C C . GLU A 1 95 ? 40.492 65.187 44.241 1.00 21.21 116 GLU A C 1
ATOM 811 O O . GLU A 1 95 ? 40.557 65.739 43.145 1.00 20.89 116 GLU A O 1
ATOM 817 N N . LEU A 1 96 ? 39.467 65.316 45.099 1.00 19.54 117 LEU A N 1
ATOM 818 C CA A LEU A 1 96 ? 38.246 66.082 44.862 0.50 19.69 117 LEU A CA 1
ATOM 819 C CA B LEU A 1 96 ? 38.274 66.104 44.858 0.50 19.45 117 LEU A CA 1
ATOM 820 C C . LEU A 1 96 ? 37.704 66.592 46.176 1.00 21.69 117 LEU A C 1
ATOM 821 O O . LEU A 1 96 ? 37.754 65.867 47.178 1.00 20.06 117 LEU A O 1
ATOM 830 N N . THR A 1 97 ? 37.151 67.804 46.170 1.00 18.03 118 THR A N 1
ATOM 831 C CA . THR A 1 97 ? 36.487 68.352 47.336 1.00 16.75 118 THR A CA 1
ATOM 832 C C . THR A 1 97 ? 34.988 68.198 47.110 1.00 21.81 118 THR A C 1
ATOM 833 O O . THR A 1 97 ? 34.481 68.558 46.033 1.00 22.47 118 THR A O 1
ATOM 837 N N . ILE A 1 98 ? 34.293 67.581 48.081 1.00 16.94 119 ILE A N 1
ATOM 838 C CA . ILE A 1 98 ? 32.842 67.486 48.045 1.00 16.10 119 ILE A CA 1
ATOM 839 C C . ILE A 1 98 ? 32.340 68.509 49.065 1.00 21.07 119 ILE A C 1
ATOM 840 O O . ILE A 1 98 ? 32.562 68.325 50.264 1.00 20.13 119 ILE A O 1
ATOM 845 N N . PRO A 1 99 ? 31.718 69.617 48.618 1.00 19.70 120 PRO A N 1
ATOM 846 C CA . PRO A 1 99 ? 31.250 70.637 49.580 1.00 19.38 120 PRO A CA 1
ATOM 847 C C . PRO A 1 99 ? 30.225 70.115 50.582 1.00 23.77 120 PRO A C 1
ATOM 848 O O . PRO A 1 99 ? 29.447 69.213 50.270 1.00 22.98 120 PRO A O 1
ATOM 852 N N . ALA A 1 100 ? 30.191 70.731 51.790 1.00 22.10 121 ALA A N 1
ATOM 853 C CA . ALA A 1 100 ? 29.185 70.395 52.794 1.00 22.25 121 ALA A CA 1
ATOM 854 C C . ALA A 1 100 ? 27.801 70.638 52.178 1.00 26.58 121 ALA A C 1
ATOM 855 O O . ALA A 1 100 ? 27.638 71.579 51.398 1.00 26.47 121 ALA A O 1
ATOM 857 N N . GLY A 1 101 ? 26.840 69.776 52.472 1.00 26.24 122 GLY A N 1
ATOM 858 C CA . GLY A 1 101 ? 25.499 69.923 51.907 1.00 26.89 122 GLY A CA 1
ATOM 859 C C . GLY A 1 101 ? 25.296 69.213 50.571 1.00 30.56 122 GLY A C 1
ATOM 860 O O . GLY A 1 101 ? 24.158 69.101 50.103 1.00 30.27 122 GLY A O 1
ATOM 861 N N . GLN A 1 102 ? 26.398 68.737 49.939 1.00 25.76 123 GLN A N 1
ATOM 862 C CA . GLN A 1 102 ? 26.369 68.019 48.651 1.00 24.14 123 GLN A CA 1
ATOM 863 C C . GLN A 1 102 ? 26.617 66.524 48.921 1.00 27.15 123 GLN A C 1
ATOM 864 O O . GLN A 1 102 ? 27.620 66.190 49.530 1.00 25.57 123 GLN A O 1
ATOM 870 N N . SER A 1 103 ? 25.681 65.636 48.572 1.00 25.76 124 SER A N 1
ATOM 871 C CA . SER A 1 103 ? 25.885 64.213 48.910 1.00 25.40 124 SER A CA 1
ATOM 872 C C . SER A 1 103 ? 26.319 63.380 47.690 1.00 26.32 124 SER A C 1
ATOM 873 O O . SER A 1 103 ? 26.361 62.150 47.746 1.00 26.84 124 SER A O 1
ATOM 876 N N . HIS A 1 104 ? 26.629 64.056 46.603 1.00 17.49 125 HIS A N 1
ATOM 877 C CA . HIS A 1 104 ? 27.043 63.386 45.387 1.00 14.48 125 HIS A CA 1
ATOM 878 C C . HIS A 1 104 ? 28.286 64.066 44.833 1.00 17.14 125 HIS A C 1
ATOM 879 O O . HIS A 1 104 ? 28.558 65.229 45.139 1.00 16.73 125 HIS A O 1
ATOM 886 N N . ALA A 1 105 ? 29.017 63.346 43.984 1.00 14.61 126 ALA A N 1
ATOM 887 C CA . ALA A 1 105 ? 30.162 63.855 43.237 1.00 13.39 126 ALA A CA 1
ATOM 888 C C . ALA A 1 105 ? 30.431 62.934 42.066 1.00 15.23 126 ALA A C 1
ATOM 889 O O . ALA A 1 105 ? 29.808 61.876 41.957 1.00 14.21 126 ALA A O 1
ATOM 891 N N . LEU A 1 106 ? 31.310 63.364 41.158 1.00 13.32 127 LEU A N 1
ATOM 892 C CA . LEU A 1 106 ? 31.679 62.561 39.998 1.00 13.90 127 LEU A CA 1
ATOM 893 C C . LEU A 1 106 ? 33.175 62.502 39.844 1.00 18.69 127 LEU A C 1
ATOM 894 O O . LEU A 1 106 ? 33.849 63.520 39.989 1.00 17.86 127 LEU A O 1
ATOM 899 N N . LEU A 1 107 ? 33.684 61.315 39.560 1.00 15.88 128 LEU A N 1
ATOM 900 C CA . LEU A 1 107 ? 35.084 61.139 39.266 1.00 14.95 128 LEU A CA 1
ATOM 901 C C . LEU A 1 107 ? 35.202 60.998 37.760 1.00 16.47 128 LEU A C 1
ATOM 902 O O . LEU A 1 107 ? 34.784 59.969 37.228 1.00 16.14 128 LEU A O 1
ATOM 907 N N . PRO A 1 108 ? 35.700 62.021 37.055 1.00 14.57 129 PRO A N 1
ATOM 908 C CA . PRO A 1 108 ? 35.831 61.871 35.592 1.00 13.80 129 PRO A CA 1
ATOM 909 C C . PRO A 1 108 ? 37.119 61.132 35.248 1.00 15.43 129 PRO A C 1
ATOM 910 O O . PRO A 1 108 ? 38.219 61.551 35.642 1.00 14.92 129 PRO A O 1
ATOM 914 N N . ILE A 1 109 ? 36.972 60.007 34.527 1.00 12.70 130 ILE A N 1
ATOM 915 C CA . ILE A 1 109 ? 38.115 59.217 34.084 1.00 11.97 130 ILE A CA 1
ATOM 916 C C . ILE A 1 109 ? 38.235 59.361 32.579 1.00 15.16 130 ILE A C 1
ATOM 917 O O . ILE A 1 109 ? 37.348 58.898 31.856 1.00 12.92 130 ILE A O 1
ATOM 922 N N . GLU A 1 110 ? 39.340 59.972 32.113 1.00 13.51 131 GLU A N 1
ATOM 923 C CA . GLU A 1 110 ? 39.563 60.137 30.682 1.00 12.49 131 GLU A CA 1
ATOM 924 C C . GLU A 1 110 ? 40.293 58.930 30.145 1.00 15.53 131 GLU A C 1
ATOM 925 O O . GLU A 1 110 ? 41.437 58.686 30.524 1.00 16.44 131 GLU A O 1
ATOM 931 N N . PHE A 1 111 ? 39.617 58.131 29.336 1.00 11.48 132 PHE A N 1
ATOM 932 C CA . PHE A 1 111 ? 40.255 56.990 28.687 1.00 10.07 132 PHE A CA 1
ATOM 933 C C . PHE A 1 111 ? 40.813 57.420 27.334 1.00 14.09 132 PHE A C 1
ATOM 934 O O . PHE A 1 111 ? 40.122 58.140 26.589 1.00 16.29 132 PHE A O 1
ATOM 942 N N . SER A 1 112 ? 42.034 56.962 27.011 1.00 11.29 133 SER A N 1
ATOM 943 C CA A SER A 1 112 ? 42.706 57.221 25.727 0.50 10.42 133 SER A CA 1
ATOM 944 C CA B SER A 1 112 ? 42.713 57.230 25.738 0.50 11.28 133 SER A CA 1
ATOM 945 C C . SER A 1 112 ? 43.249 55.887 25.287 1.00 13.19 133 SER A C 1
ATOM 946 O O . SER A 1 112 ? 44.319 55.477 25.734 1.00 12.60 133 SER A O 1
ATOM 951 N N . LEU A 1 113 ? 42.440 55.127 24.514 1.00 12.09 134 LEU A N 1
ATOM 952 C CA . LEU A 1 113 ? 42.771 53.732 24.223 1.00 12.06 134 LEU A CA 1
ATOM 953 C C . LEU A 1 113 ? 43.349 53.394 22.864 1.00 13.08 134 LEU A C 1
ATOM 954 O O . LEU A 1 113 ? 43.400 52.204 22.533 1.00 13.05 134 LEU A O 1
ATOM 959 N N . ASP A 1 114 ? 43.859 54.385 22.126 1.00 12.42 135 ASP A N 1
ATOM 960 C CA . ASP A 1 114 ? 44.497 54.093 20.830 1.00 12.07 135 ASP A CA 1
ATOM 961 C C . ASP A 1 114 ? 45.589 53.066 21.012 1.00 15.87 135 ASP A C 1
ATOM 962 O O . ASP A 1 114 ? 46.391 53.159 21.951 1.00 15.56 135 ASP A O 1
ATOM 967 N N . GLY A 1 115 ? 45.547 52.029 20.190 1.00 14.52 136 GLY A N 1
ATOM 968 C CA . GLY A 1 115 ? 46.551 50.981 20.263 1.00 15.17 136 GLY A CA 1
ATOM 969 C C . GLY A 1 115 ? 46.336 49.921 21.328 1.00 17.95 136 GLY A C 1
ATOM 970 O O . GLY A 1 115 ? 47.130 48.980 21.399 1.00 18.74 136 GLY A O 1
ATOM 971 N N . LEU A 1 116 ? 45.252 50.027 22.147 1.00 12.82 137 LEU A N 1
ATOM 972 C CA . LEU A 1 116 ? 44.982 49.031 23.183 1.00 12.84 137 LEU A CA 1
ATOM 973 C C . LEU A 1 116 ? 44.774 47.669 22.544 1.00 14.06 137 LEU A C 1
ATOM 974 O O . LEU A 1 116 ? 44.049 47.579 21.549 1.00 15.11 137 LEU A O 1
ATOM 979 N N . ASP A 1 117 ? 45.410 46.621 23.086 1.00 11.67 138 ASP A N 1
ATOM 980 C CA . ASP A 1 117 ? 45.256 45.244 22.574 1.00 10.41 138 ASP A CA 1
ATOM 981 C C . ASP A 1 117 ? 43.919 44.685 23.021 1.00 10.61 138 ASP A C 1
ATOM 982 O O . ASP A 1 117 ? 43.773 44.269 24.164 1.00 10.18 138 ASP A O 1
ATOM 987 N N . ASP A 1 118 ? 42.954 44.595 22.105 1.00 8.95 139 ASP A N 1
ATOM 988 C CA . ASP A 1 118 ? 41.618 44.135 22.452 1.00 8.27 139 ASP A CA 1
ATOM 989 C C . ASP A 1 118 ? 41.502 42.620 22.548 1.00 13.02 139 ASP A C 1
ATOM 990 O O . ASP A 1 118 ? 40.398 42.115 22.768 1.00 14.05 139 ASP A O 1
ATOM 995 N N . SER A 1 119 ? 42.625 41.882 22.468 1.00 9.22 140 SER A N 1
ATOM 996 C CA . SER A 1 119 ? 42.556 40.437 22.692 1.00 9.42 140 SER A CA 1
ATOM 997 C C . SER A 1 119 ? 42.636 40.124 24.215 1.00 12.83 140 SER A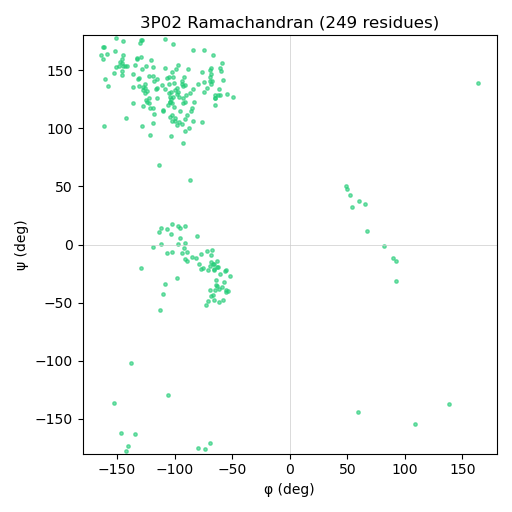 C 1
ATOM 998 O O . SER A 1 119 ? 42.425 38.979 24.645 1.00 11.82 140 SER A O 1
ATOM 1001 N N . GLN A 1 120 ? 42.978 41.154 25.023 1.00 9.94 141 GLN A N 1
ATOM 1002 C CA . GLN A 1 120 ? 43.134 41.038 26.468 1.00 9.88 141 GLN A CA 1
ATOM 1003 C C . GLN A 1 120 ? 42.002 41.727 27.184 1.00 12.65 141 GLN A C 1
ATOM 1004 O O . GLN A 1 120 ? 41.437 42.663 26.632 1.00 12.10 141 GLN A O 1
ATOM 1010 N N . LYS A 1 121 ? 41.656 41.267 28.398 1.00 11.33 142 LYS A N 1
ATOM 1011 C CA . LYS A 1 121 ? 40.602 41.911 29.205 1.00 10.24 142 LYS A CA 1
ATOM 1012 C C . LYS A 1 121 ? 41.295 42.867 30.151 1.00 12.46 142 LYS A C 1
ATOM 1013 O O . LYS A 1 121 ? 42.062 42.409 30.999 1.00 13.92 142 LYS A O 1
ATOM 1019 N N . TRP A 1 122 ? 41.065 44.165 29.998 1.00 10.01 143 TRP A N 1
ATOM 1020 C CA . TRP A 1 122 ? 41.731 45.160 30.832 1.00 10.05 143 TRP A CA 1
ATOM 1021 C C . TRP A 1 122 ? 40.805 45.679 31.902 1.00 12.22 143 TRP A C 1
ATOM 1022 O O . TRP A 1 122 ? 39.596 45.826 31.667 1.00 11.47 143 TRP A O 1
ATOM 1033 N N . ALA A 1 123 ? 41.363 46.045 33.044 1.00 9.77 144 ALA A N 1
ATOM 1034 C CA . ALA A 1 123 ? 40.511 46.609 34.082 1.00 9.35 144 ALA A CA 1
ATOM 1035 C C . ALA A 1 123 ? 41.246 47.663 34.877 1.00 11.11 144 ALA A C 1
ATOM 1036 O O . ALA A 1 123 ? 42.447 47.574 35.089 1.00 10.96 144 ALA A O 1
ATOM 1038 N N . LEU A 1 124 ? 40.493 48.643 35.363 1.00 8.38 145 LEU A N 1
ATOM 1039 C CA . LEU A 1 124 ? 41.013 49.730 36.174 1.00 7.52 145 LEU A CA 1
ATOM 1040 C C . LEU A 1 124 ? 40.323 49.688 37.561 1.00 10.96 145 LEU A C 1
ATOM 1041 O O . LEU A 1 124 ? 39.134 50.017 37.669 1.00 10.43 145 LEU A O 1
ATOM 1046 N N . PRO A 1 125 ? 41.061 49.202 38.590 1.00 10.43 146 PRO A N 1
ATOM 1047 C CA . PRO A 1 125 ? 40.480 49.090 39.934 1.00 10.22 146 PRO A CA 1
ATOM 1048 C C . PRO A 1 125 ? 40.740 50.373 40.731 1.00 14.99 146 PRO A C 1
ATOM 1049 O O . PRO A 1 125 ? 41.886 50.788 40.872 1.00 13.75 146 PRO A O 1
ATOM 1053 N N . LEU A 1 126 ? 39.683 51.035 41.211 1.00 12.26 147 LEU A N 1
ATOM 1054 C CA . LEU A 1 126 ? 39.826 52.325 41.888 1.00 11.33 147 LEU A CA 1
ATOM 1055 C C . LEU A 1 126 ? 39.196 52.327 43.231 1.00 13.68 147 LEU A C 1
ATOM 1056 O O . LEU A 1 126 ? 38.063 51.866 43.340 1.00 13.69 147 LEU A O 1
ATOM 1061 N N . LYS A 1 127 ? 39.851 52.924 44.222 1.00 10.31 148 LYS A N 1
ATOM 1062 C CA . LYS A 1 127 ? 39.232 53.009 45.538 1.00 9.85 148 LYS A CA 1
ATOM 1063 C C . LYS A 1 127 ? 39.119 54.464 45.958 1.00 13.87 148 LYS A C 1
ATOM 1064 O O . LYS A 1 127 ? 40.010 55.254 45.675 1.00 13.26 148 LYS A O 1
ATOM 1070 N N . VAL A 1 128 ? 38.043 54.789 46.659 1.00 11.83 149 VAL A N 1
ATOM 1071 C CA . VAL A 1 128 ? 37.805 56.113 47.214 1.00 12.46 149 VAL A CA 1
ATOM 1072 C C . VAL A 1 128 ? 38.074 56.037 48.727 1.00 16.83 149 VAL A C 1
ATOM 1073 O O . VAL A 1 128 ? 37.677 55.054 49.372 1.00 16.16 149 VAL A O 1
ATOM 1077 N N . CYS A 1 129 ? 38.757 57.080 49.284 1.00 16.10 150 CYS A N 1
ATOM 1078 C CA A CYS A 1 129 ? 38.972 57.169 50.730 0.25 15.43 150 CYS A CA 1
ATOM 1079 C CA B CYS A 1 129 ? 39.125 57.175 50.707 0.25 16.05 150 CYS A CA 1
ATOM 1080 C CA C CYS A 1 129 ? 39.166 57.174 50.688 0.50 19.62 150 CYS A CA 1
ATOM 1081 C C . CYS A 1 129 ? 39.104 58.630 51.149 1.00 21.08 150 CYS A C 1
ATOM 1082 O O . CYS A 1 129 ? 38.996 59.525 50.324 1.00 18.14 150 CYS A O 1
ATOM 1089 N N . GLU A 1 130 ? 39.253 58.860 52.435 1.00 22.26 151 GLU A N 1
ATOM 1090 C CA . GLU A 1 130 ? 39.402 60.153 53.080 1.00 23.72 151 GLU A CA 1
ATOM 1091 C C . GLU A 1 130 ? 40.612 59.987 53.956 1.00 34.77 151 GLU A C 1
ATOM 1092 O O . GLU A 1 130 ? 40.667 58.999 54.701 1.00 33.03 151 GLU A O 1
ATOM 1098 N N A ASP A 1 131 ? 41.676 60.758 53.669 0.50 34.67 152 ASP A N 1
ATOM 1099 N N B ASP A 1 131 ? 41.460 61.040 54.034 0.50 35.17 152 ASP A N 1
ATOM 1100 C CA A ASP A 1 131 ? 42.958 60.646 54.364 0.50 36.02 152 ASP A CA 1
ATOM 1101 C CA B ASP A 1 131 ? 42.650 61.156 54.895 0.50 36.70 152 ASP A CA 1
ATOM 1102 C C A ASP A 1 131 ? 42.929 61.410 55.684 0.50 41.03 152 ASP A C 1
ATOM 1103 C C B ASP A 1 131 ? 43.564 59.906 54.787 0.50 41.52 152 ASP A C 1
ATOM 1104 O O A ASP A 1 131 ? 42.673 60.805 56.724 0.50 41.04 152 ASP A O 1
ATOM 1105 O O B ASP A 1 131 ? 43.980 59.316 55.789 0.50 41.57 152 ASP A O 1
ATOM 1114 N N . ASN A 1 133 ? 41.805 58.327 57.325 1.00 38.46 154 ASN A N 1
ATOM 1115 C CA . ASN A 1 133 ? 40.735 57.712 58.093 1.00 37.58 154 ASN A CA 1
ATOM 1116 C C . ASN A 1 133 ? 40.769 56.187 57.856 1.00 39.31 154 ASN A C 1
ATOM 1117 O O . ASN A 1 133 ? 40.424 55.708 56.766 1.00 38.20 154 ASN A O 1
ATOM 1122 N N . GLY A 1 134 ? 41.219 55.454 58.885 1.00 33.95 155 GLY A N 1
ATOM 1123 C CA . GLY A 1 134 ? 41.359 53.997 58.862 1.00 31.77 155 GLY A CA 1
ATOM 1124 C C . GLY A 1 134 ? 40.061 53.220 58.693 1.00 30.09 155 GLY A C 1
ATOM 1125 O O . GLY A 1 134 ? 40.091 52.027 58.375 1.00 29.14 155 GLY A O 1
ATOM 1126 N N . THR A 1 135 ? 38.907 53.888 58.866 1.00 23.43 156 THR A N 1
ATOM 1127 C CA . THR A 1 135 ? 37.585 53.266 58.726 1.00 22.32 156 THR A CA 1
ATOM 1128 C C . THR A 1 135 ? 37.321 52.813 57.267 1.00 21.88 156 THR A C 1
ATOM 1129 O O . THR A 1 135 ? 36.453 51.974 57.038 1.00 21.20 156 THR A O 1
ATOM 1133 N N . TYR A 1 136 ? 38.105 53.325 56.288 1.00 17.64 157 TYR A N 1
ATOM 1134 C CA . TYR A 1 136 ? 37.976 52.920 54.881 1.00 15.52 157 TYR A CA 1
ATOM 1135 C C . TYR A 1 136 ? 38.610 51.548 54.624 1.00 18.25 157 TYR A C 1
ATOM 1136 O O . TYR A 1 136 ? 38.409 50.985 53.552 1.00 18.75 157 TYR A O 1
ATOM 1145 N N . ALA A 1 137 ? 39.314 50.987 55.616 1.00 16.54 158 ALA A N 1
ATOM 1146 C CA . ALA A 1 137 ? 39.919 49.657 55.454 1.00 17.08 158 ALA A CA 1
ATOM 1147 C C . ALA A 1 137 ? 39.007 48.579 56.061 1.00 20.29 158 ALA A C 1
ATOM 1148 O O . ALA A 1 137 ? 39.380 47.407 56.069 1.00 20.64 158 ALA A O 1
ATOM 1150 N N . VAL A 1 138 ? 37.848 48.975 56.617 1.00 17.11 159 VAL A N 1
ATOM 1151 C CA . VAL A 1 138 ? 36.911 48.038 57.286 1.00 16.95 159 VAL A CA 1
ATOM 1152 C C . VAL A 1 138 ? 35.741 47.772 56.359 1.00 19.02 159 VAL A C 1
ATOM 1153 O O . VAL A 1 138 ? 35.094 48.721 55.927 1.00 19.66 159 VAL A O 1
ATOM 1157 N N . ASN A 1 139 ? 35.455 46.487 56.061 1.00 15.39 160 ASN A N 1
ATOM 1158 C CA . ASN A 1 139 ? 34.338 46.089 55.192 1.00 15.15 160 ASN A CA 1
ATOM 1159 C C . ASN A 1 139 ? 34.333 46.899 53.891 1.00 18.00 160 ASN A C 1
ATOM 1160 O O . ASN A 1 139 ? 33.287 47.430 53.524 1.00 17.70 160 ASN A O 1
ATOM 1165 N N . PRO A 1 140 ? 35.469 46.993 53.157 1.00 15.07 161 PRO A N 1
ATOM 1166 C CA . PRO A 1 140 ? 35.483 47.849 51.950 1.00 14.31 161 PRO A CA 1
ATOM 1167 C C . PRO A 1 140 ? 34.536 47.361 50.859 1.00 17.65 161 PRO A C 1
ATOM 1168 O O . PRO A 1 140 ? 34.019 48.167 50.078 1.00 16.78 161 PRO A O 1
ATOM 1172 N N . ARG A 1 141 ? 34.322 46.043 50.781 1.00 13.73 162 ARG A N 1
ATOM 1173 C CA . ARG A 1 141 ? 33.458 45.453 49.765 1.00 12.39 162 ARG A CA 1
ATOM 1174 C C . ARG A 1 141 ? 31.977 45.793 50.055 1.00 18.27 162 ARG A C 1
ATOM 1175 O O . ARG A 1 141 ? 31.257 46.254 49.150 1.00 18.86 162 ARG A O 1
ATOM 1183 N N . LYS A 1 142 ? 31.545 45.586 51.307 1.00 14.74 163 LYS A N 1
ATOM 1184 C CA . LYS A 1 142 ? 30.183 45.840 51.751 1.00 15.85 163 LYS A CA 1
ATOM 1185 C C . LYS A 1 142 ? 29.774 47.290 51.452 1.00 21.86 163 LYS A C 1
ATOM 1186 O O . LYS A 1 142 ? 28.652 47.531 50.991 1.00 23.48 163 LYS A O 1
ATOM 1192 N N . TYR A 1 143 ? 30.705 48.230 51.670 1.00 17.59 164 TYR A N 1
ATOM 1193 C CA . TYR A 1 143 ? 30.421 49.652 51.522 1.00 16.57 164 TYR A CA 1
ATOM 1194 C C . TYR A 1 143 ? 30.837 50.237 50.185 1.00 18.77 164 TYR A C 1
ATOM 1195 O O . TYR A 1 143 ? 30.859 51.459 50.067 1.00 18.14 164 TYR A O 1
ATOM 1204 N N . TYR A 1 144 ? 31.101 49.395 49.174 1.00 16.14 165 TYR A N 1
ATOM 1205 C CA . TYR A 1 144 ? 31.404 49.813 47.807 1.00 16.08 165 TYR A CA 1
ATOM 1206 C C . TYR A 1 144 ? 32.492 50.894 47.740 1.00 17.11 165 TYR A C 1
ATOM 1207 O O . TYR A 1 144 ? 32.355 51.857 46.972 1.00 16.44 165 TYR A O 1
ATOM 1216 N N . ARG A 1 145 ? 33.611 50.700 48.460 1.00 13.80 166 ARG A N 1
ATOM 1217 C CA . ARG A 1 145 ? 34.697 51.676 48.391 1.00 13.02 166 ARG A CA 1
ATOM 1218 C C . ARG A 1 145 ? 35.493 51.575 47.086 1.00 13.60 166 ARG A C 1
ATOM 1219 O O . ARG A 1 145 ? 36.164 52.545 46.734 1.00 14.32 166 ARG A O 1
ATOM 1227 N N . THR A 1 146 ? 35.415 50.437 46.390 1.00 10.53 167 THR A N 1
ATOM 1228 C CA . THR A 1 146 ? 36.203 50.134 45.192 1.00 10.91 167 THR A CA 1
ATOM 1229 C C . THR A 1 146 ? 35.317 49.781 43.993 1.00 15.48 167 THR A C 1
ATOM 1230 O O . THR A 1 146 ? 34.411 48.955 44.096 1.00 15.90 167 THR A O 1
ATOM 1234 N N . ALA A 1 147 ? 35.615 50.406 42.847 1.00 11.34 168 ALA A N 1
ATOM 1235 C CA . ALA A 1 147 ? 34.964 50.149 41.560 1.00 11.28 168 ALA A CA 1
ATOM 1236 C C . ALA A 1 147 ? 35.997 49.563 40.592 1.00 13.43 168 ALA A C 1
ATOM 1237 O O . ALA A 1 147 ? 37.182 49.944 40.642 1.00 14.05 168 ALA A O 1
ATOM 1239 N N . VAL A 1 148 ? 35.585 48.607 39.755 1.00 9.75 169 VAL A N 1
ATOM 1240 C CA . VAL A 1 148 ? 36.506 48.039 38.772 1.00 9.67 169 VAL A CA 1
ATOM 1241 C C . VAL A 1 148 ? 35.920 48.327 37.402 1.00 11.97 169 VAL A C 1
ATOM 1242 O O . VAL A 1 148 ? 34.827 47.837 37.100 1.00 12.11 169 VAL A O 1
ATOM 1246 N N . LEU A 1 149 ? 36.631 49.107 36.576 1.00 10.12 170 LEU A N 1
ATOM 1247 C CA . LEU A 1 149 ? 36.110 49.507 35.276 1.00 9.43 170 LEU A CA 1
ATOM 1248 C C . LEU A 1 149 ? 36.780 48.740 34.164 1.00 11.94 170 LEU A C 1
ATOM 1249 O O . LEU A 1 149 ? 38.013 48.679 34.127 1.00 11.87 170 LEU A O 1
ATOM 1254 N N . ARG A 1 150 ? 35.966 48.173 33.256 1.00 8.59 171 ARG A N 1
ATOM 1255 C CA A ARG A 1 150 ? 36.454 47.407 32.109 0.50 9.41 171 ARG A CA 1
ATOM 1256 C CA B ARG A 1 150 ? 36.473 47.413 32.100 0.50 8.80 171 ARG A CA 1
ATOM 1257 C C . ARG A 1 150 ? 36.169 48.170 30.821 1.00 13.02 171 ARG A C 1
ATOM 1258 O O . ARG A 1 150 ? 34.993 48.260 30.454 1.00 12.92 171 ARG A O 1
ATOM 1273 N N . PRO A 1 151 ? 37.185 48.715 30.091 1.00 10.28 172 PRO A N 1
ATOM 1274 C CA . PRO A 1 151 ? 36.851 49.380 28.822 1.00 10.21 172 PRO A CA 1
ATOM 1275 C C . PRO A 1 151 ? 36.444 48.359 27.752 1.00 13.47 172 PRO A C 1
ATOM 1276 O O . PRO A 1 151 ? 37.095 47.309 27.586 1.00 13.55 172 PRO A O 1
ATOM 1280 N N . ILE A 1 152 ? 35.347 48.668 27.035 1.00 9.71 173 ILE A N 1
ATOM 1281 C CA A ILE A 1 152 ? 34.824 47.859 25.929 0.50 9.52 173 ILE A CA 1
ATOM 1282 C CA B ILE A 1 152 ? 34.884 47.836 25.916 0.50 9.97 173 ILE A CA 1
ATOM 1283 C C . ILE A 1 152 ? 34.937 48.710 24.678 1.00 12.79 173 ILE A C 1
ATOM 1284 O O . ILE A 1 152 ? 34.172 49.662 24.552 1.00 10.48 173 ILE A O 1
ATOM 1293 N N . LEU A 1 153 ? 35.881 48.403 23.788 1.00 9.45 174 LEU A N 1
ATOM 1294 C CA . LEU A 1 153 ? 36.015 49.177 22.564 1.00 9.04 174 LEU A CA 1
ATOM 1295 C C . LEU A 1 153 ? 34.906 48.791 21.580 1.00 10.33 174 LEU A C 1
ATOM 1296 O O . LEU A 1 153 ? 34.501 47.619 21.536 1.00 9.35 174 LEU A O 1
ATOM 1301 N N . PHE A 1 154 ? 34.466 49.757 20.757 1.00 7.94 175 PHE A N 1
ATOM 1302 C CA . PHE A 1 154 ? 33.526 49.413 19.703 1.00 8.21 175 PHE A CA 1
ATOM 1303 C C . PHE A 1 154 ? 33.767 50.314 18.512 1.00 10.90 175 PHE A C 1
ATOM 1304 O O . PHE A 1 154 ? 34.314 51.403 18.662 1.00 10.12 175 PHE A O 1
ATOM 1312 N N . ASN A 1 155 ? 33.411 49.825 17.327 1.00 7.78 176 ASN A N 1
ATOM 1313 C CA . ASN A 1 155 ? 33.458 50.684 16.154 1.00 7.98 176 ASN A CA 1
ATOM 1314 C C . ASN A 1 155 ? 32.192 50.318 15.338 1.00 10.65 176 ASN A C 1
ATOM 1315 O O . ASN A 1 155 ? 31.352 49.561 15.831 1.00 8.53 176 ASN A O 1
ATOM 1320 N N . GLU A 1 156 ? 32.030 50.847 14.126 1.00 10.04 177 GLU A N 1
ATOM 1321 C CA A GLU A 1 156 ? 30.841 50.559 13.316 0.50 9.18 177 GLU A CA 1
ATOM 1322 C CA B GLU A 1 156 ? 30.824 50.551 13.350 0.50 9.54 177 GLU A CA 1
ATOM 1323 C C . GLU A 1 156 ? 30.689 49.072 12.998 1.00 12.73 177 GLU A C 1
ATOM 1324 O O . GLU A 1 156 ? 29.573 48.603 12.774 1.00 12.80 177 GLU A O 1
ATOM 1335 N N . PHE A 1 157 ? 31.803 48.335 12.998 1.00 7.80 178 PHE A N 1
ATOM 1336 C CA . PHE A 1 157 ? 31.833 46.939 12.531 1.00 6.43 178 PHE A CA 1
ATOM 1337 C C . PHE A 1 157 ? 32.118 45.899 13.567 1.00 11.32 178 PHE A C 1
ATOM 1338 O O . PHE A 1 157 ? 32.387 44.746 13.195 1.00 11.64 178 PHE A O 1
ATOM 1346 N N . SER A 1 158 ? 32.105 46.274 14.852 1.00 9.12 179 SER A N 1
ATOM 1347 C CA . SER A 1 158 ? 32.527 45.346 15.897 1.00 9.03 179 SER A CA 1
ATOM 1348 C C . SER A 1 158 ? 31.382 44.695 16.656 1.00 10.12 179 SER A C 1
ATOM 1349 O O . SER A 1 158 ? 30.220 45.066 16.534 1.00 9.27 179 SER A O 1
ATOM 1352 N N . GLY A 1 159 ? 31.743 43.734 17.497 1.00 8.74 180 GLY A N 1
ATOM 1353 C CA . GLY A 1 159 ? 30.785 43.139 18.405 1.00 9.09 180 GLY A CA 1
ATOM 1354 C C . GLY A 1 159 ? 30.380 41.728 18.096 1.00 10.91 180 GLY A C 1
ATOM 1355 O O . GLY A 1 159 ? 31.134 40.966 17.484 1.00 9.38 180 GLY A O 1
ATOM 1356 N N . ARG A 1 160 ? 29.192 41.385 18.548 1.00 8.75 181 ARG A N 1
ATOM 1357 C CA . ARG A 1 160 ? 28.693 40.013 18.514 1.00 8.77 181 ARG A CA 1
ATOM 1358 C C . ARG A 1 160 ? 28.002 39.724 17.190 1.00 10.44 181 ARG A C 1
ATOM 1359 O O . ARG A 1 160 ? 26.838 40.063 17.023 1.00 10.85 181 ARG A O 1
ATOM 1367 N N . PHE A 1 161 ? 28.708 39.049 16.269 1.00 8.72 182 PHE A N 1
ATOM 1368 C CA . PHE A 1 161 ? 28.103 38.703 14.989 1.00 8.26 182 PHE A CA 1
ATOM 1369 C C . PHE A 1 161 ? 27.565 37.287 14.998 1.00 11.36 182 PHE A C 1
ATOM 1370 O O . PHE A 1 161 ? 28.068 36.442 15.742 1.00 12.30 182 PHE A O 1
ATOM 1378 N N . SER A 1 162 ? 26.555 37.022 14.145 1.00 7.89 183 SER A N 1
ATOM 1379 C CA A SER A 1 162 ? 26.079 35.647 13.940 0.50 6.85 183 SER A CA 1
ATOM 1380 C CA B SER A 1 162 ? 26.058 35.676 13.931 0.50 7.70 183 SER A CA 1
ATOM 1381 C C . SER A 1 162 ? 27.179 34.895 13.193 1.00 10.67 183 SER A C 1
ATOM 1382 O O . SER A 1 162 ? 27.651 35.360 12.143 1.00 9.35 183 SER A O 1
ATOM 1387 N N . GLY A 1 163 ? 27.582 33.742 13.717 1.00 8.68 184 GLY A N 1
ATOM 1388 C CA . GLY A 1 163 ? 28.653 32.975 13.084 1.00 7.76 184 GLY A CA 1
ATOM 1389 C C . GLY A 1 163 ? 28.243 31.657 12.461 1.00 9.91 184 GLY A C 1
ATOM 1390 O O . GLY A 1 163 ? 29.102 30.924 11.959 1.00 9.68 184 GLY A O 1
ATOM 1391 N N . SER A 1 164 ? 26.934 31.312 12.527 1.00 8.28 185 SER A N 1
ATOM 1392 C CA . SER A 1 164 ? 26.478 29.986 12.054 1.00 9.68 185 SER A CA 1
ATOM 1393 C C . SER A 1 164 ? 26.695 29.728 10.554 1.00 10.48 185 SER A C 1
ATOM 1394 O O . SER A 1 164 ? 26.652 28.572 10.136 1.00 10.21 185 SER A O 1
ATOM 1397 N N . SER A 1 165 ? 26.879 30.784 9.743 1.00 8.59 186 SER A N 1
ATOM 1398 C CA . SER A 1 165 ? 27.123 30.594 8.314 1.00 8.14 186 SER A CA 1
ATOM 1399 C C . SER A 1 165 ? 28.628 30.602 7.985 1.00 8.50 186 SER A C 1
ATOM 1400 O O . SER A 1 165 ? 28.974 30.607 6.811 1.00 9.59 186 SER A O 1
ATOM 1403 N N . LEU A 1 166 ? 29.515 30.654 9.003 1.00 7.81 187 LEU A N 1
ATOM 1404 C CA . LEU A 1 166 ? 30.963 30.560 8.772 1.00 8.17 187 LEU A CA 1
ATOM 1405 C C . LEU A 1 166 ? 31.368 29.139 9.168 1.00 10.54 187 LEU A C 1
ATOM 1406 O O . LEU A 1 166 ? 31.570 28.829 10.350 1.00 10.55 187 LEU A O 1
ATOM 1411 N N . LEU A 1 167 ? 31.384 28.240 8.159 1.00 8.56 188 LEU A N 1
ATOM 1412 C CA . LEU A 1 167 ? 31.527 26.811 8.419 1.00 8.10 188 LEU A CA 1
ATOM 1413 C C . LEU A 1 167 ? 32.969 26.347 8.441 1.00 11.38 188 LEU A C 1
ATOM 1414 O O . LEU A 1 167 ? 33.740 26.599 7.507 1.00 9.73 188 LEU A O 1
ATOM 1419 N N . GLY A 1 168 ? 33.297 25.644 9.519 1.00 10.26 189 GLY A N 1
ATOM 1420 C CA . GLY A 1 168 ? 34.607 25.053 9.703 1.00 8.88 189 GLY A CA 1
ATOM 1421 C C . GLY A 1 168 ? 34.591 23.631 9.180 1.00 10.32 189 GLY A C 1
ATOM 1422 O O . GLY A 1 168 ? 33.766 22.826 9.601 1.00 9.70 189 GLY A O 1
ATOM 1423 N N . THR A 1 169 ? 35.515 23.298 8.290 1.00 7.76 190 THR A N 1
ATOM 1424 C CA . THR A 1 169 ? 35.643 21.938 7.736 1.00 8.24 190 THR A CA 1
ATOM 1425 C C . THR A 1 169 ? 37.111 21.557 7.669 1.00 10.38 190 THR A C 1
ATOM 1426 O O . THR A 1 169 ? 37.969 22.385 7.927 1.00 10.15 190 THR A O 1
ATOM 1438 N N . ALA A 1 171 ? 40.469 21.056 5.531 1.00 10.97 192 ALA A N 1
ATOM 1439 C CA . ALA A 1 171 ? 40.923 21.552 4.222 1.00 9.99 192 ALA A CA 1
ATOM 1440 C C . ALA A 1 171 ? 40.699 20.442 3.175 1.00 13.51 192 ALA A C 1
ATOM 1441 O O . ALA A 1 171 ? 40.972 19.279 3.466 1.00 14.46 192 ALA A O 1
ATOM 1443 N N . GLY A 1 172 ? 40.111 20.793 2.035 1.00 10.43 193 GLY A N 1
ATOM 1444 C CA . GLY A 1 172 ? 39.891 19.825 0.968 1.00 10.24 193 GLY A CA 1
ATOM 1445 C C . GLY A 1 172 ? 38.550 19.120 0.979 1.00 12.92 193 GLY A C 1
ATOM 1446 O O . GLY A 1 172 ? 38.200 18.484 -0.026 1.00 12.02 193 GLY A O 1
ATOM 1447 N N . GLU A 1 173 ? 37.783 19.213 2.106 1.00 10.04 194 GLU A N 1
ATOM 1448 C CA . GLU A 1 173 ? 36.455 18.552 2.189 1.00 9.84 194 GLU A CA 1
ATOM 1449 C C . GLU A 1 173 ? 35.410 19.518 2.745 1.00 12.47 194 GLU A C 1
ATOM 1450 O O . GLU A 1 173 ? 35.783 20.544 3.345 1.00 11.55 194 GLU A O 1
ATOM 1456 N N . SER A 1 174 ? 34.107 19.208 2.502 1.00 9.87 195 SER A N 1
ATOM 1457 C CA A SER A 1 174 ? 33.014 20.088 2.934 0.50 8.92 195 SER A CA 1
ATOM 1458 C CA B SER A 1 174 ? 33.029 20.094 2.950 0.50 9.56 195 SER A CA 1
ATOM 1459 C C . SER A 1 174 ? 32.244 19.547 4.147 1.00 12.93 195 SER A C 1
ATOM 1460 O O . SER A 1 174 ? 31.288 20.186 4.576 1.00 11.50 195 SER A O 1
ATOM 1465 N N . ASP A 1 175 ? 32.648 18.396 4.715 1.00 11.02 196 ASP A N 1
ATOM 1466 C CA A ASP A 1 175 ? 31.927 17.887 5.879 0.50 11.82 196 ASP A CA 1
ATOM 1467 C CA B ASP A 1 175 ? 31.978 17.839 5.899 0.50 11.45 196 ASP A CA 1
ATOM 1468 C C . ASP A 1 175 ? 32.104 18.852 7.051 1.00 14.02 196 ASP A C 1
ATOM 1469 O O . ASP A 1 175 ? 33.225 19.174 7.430 1.00 12.92 196 ASP A O 1
ATOM 1478 N N . ILE A 1 176 ? 30.992 19.346 7.597 1.00 12.49 197 ILE A N 1
ATOM 1479 C CA . ILE A 1 176 ? 31.059 20.331 8.693 1.00 12.02 197 ILE A CA 1
ATOM 1480 C C . ILE A 1 176 ? 31.682 19.701 9.944 1.00 13.83 197 ILE A C 1
ATOM 1481 O O . ILE A 1 176 ? 31.271 18.615 10.392 1.00 15.56 197 ILE A O 1
ATOM 1486 N N . LYS A 1 177 ? 32.728 20.374 10.457 1.00 10.95 198 LYS A N 1
ATOM 1487 C CA . LYS A 1 177 ? 33.487 19.949 11.638 1.00 10.33 198 LYS A CA 1
ATOM 1488 C C . LYS A 1 177 ? 33.203 20.852 12.819 1.00 14.37 198 LYS A C 1
ATOM 1489 O O . LYS A 1 177 ? 33.194 20.391 13.964 1.00 15.29 198 LYS A O 1
ATOM 1495 N N . PHE A 1 178 ? 32.982 22.142 12.560 1.00 10.06 199 PHE A N 1
ATOM 1496 C CA . PHE A 1 178 ? 32.675 23.061 13.644 1.00 8.69 199 PHE A CA 1
ATOM 1497 C C . PHE A 1 178 ? 32.045 24.348 13.116 1.00 12.53 199 PHE A C 1
ATOM 1498 O O . PHE A 1 178 ? 32.266 24.724 11.961 1.00 11.96 199 PHE A O 1
ATOM 1506 N N . SER A 1 179 ? 31.341 25.060 14.006 1.00 12.25 200 SER A N 1
ATOM 1507 C CA . SER A 1 179 ? 30.837 26.416 13.768 1.00 10.59 200 SER A CA 1
ATOM 1508 C C . SER A 1 179 ? 30.464 26.995 15.124 1.00 12.21 200 SER A C 1
ATOM 1509 O O . SER A 1 179 ? 30.274 26.240 16.090 1.00 12.06 200 SER A O 1
ATOM 1512 N N . SER A 1 180 ? 30.314 28.318 15.180 1.00 9.65 201 SER A N 1
ATOM 1513 C CA . SER A 1 180 ? 29.943 29.004 16.420 1.00 9.99 201 SER A CA 1
ATOM 1514 C C . SER A 1 180 ? 28.754 29.882 16.167 1.00 12.33 201 SER A C 1
ATOM 1515 O O . SER A 1 180 ? 28.761 30.623 15.175 1.00 11.30 201 SER A O 1
ATOM 1518 N N . THR A 1 181 ? 27.756 29.859 17.066 1.00 9.68 202 THR A N 1
ATOM 1519 C CA A THR A 1 181 ? 26.558 30.683 16.871 0.50 9.40 202 THR A CA 1
ATOM 1520 C CA B THR A 1 181 ? 26.552 30.677 16.928 0.50 8.93 202 THR A CA 1
ATOM 1521 C C . THR A 1 181 ? 26.905 32.157 16.917 1.00 11.02 202 THR A C 1
ATOM 1522 O O . THR A 1 181 ? 26.285 32.946 16.173 1.00 10.01 202 THR A O 1
ATOM 1529 N N . GLU A 1 182 ? 27.878 32.530 17.759 1.00 9.24 203 GLU A N 1
ATOM 1530 C CA A GLU A 1 182 ? 28.328 33.902 17.865 0.50 8.77 203 GLU A CA 1
ATOM 1531 C CA B GLU A 1 182 ? 28.337 33.911 17.838 0.50 9.20 203 GLU A CA 1
ATOM 1532 C C . GLU A 1 182 ? 29.830 33.976 17.638 1.00 12.02 203 GLU A C 1
ATOM 1533 O O . GLU A 1 182 ? 30.575 33.134 18.168 1.00 11.23 203 GLU A O 1
ATOM 1544 N N . ILE A 1 183 ? 30.266 34.966 16.874 1.00 9.22 204 ILE A N 1
ATOM 1545 C CA . ILE A 1 183 ? 31.669 35.251 16.640 1.00 8.49 204 ILE A CA 1
ATOM 1546 C C . ILE A 1 183 ? 31.852 36.723 16.967 1.00 12.26 204 ILE A C 1
ATOM 1547 O O . ILE A 1 183 ? 31.197 37.571 16.346 1.00 10.10 204 ILE A O 1
ATOM 1552 N N . LYS A 1 184 ? 32.698 37.016 17.947 1.00 9.81 205 LYS A N 1
ATOM 1553 C CA . LYS A 1 184 ? 32.974 38.412 18.317 1.00 8.13 205 LYS A CA 1
ATOM 1554 C C . LYS A 1 184 ? 34.037 39.015 17.424 1.00 10.78 205 LYS A C 1
ATOM 1555 O O . LYS A 1 184 ? 35.094 38.396 17.183 1.00 10.64 205 LYS A O 1
ATOM 1561 N N . LEU A 1 185 ? 33.780 40.238 16.942 1.00 7.41 206 LEU A N 1
ATOM 1562 C CA . LEU A 1 185 ? 34.746 41.006 16.163 1.00 7.65 206 LEU A CA 1
ATOM 1563 C C . LEU A 1 185 ? 35.322 42.042 17.127 1.00 9.65 206 LEU A C 1
ATOM 1564 O O . LEU A 1 185 ? 34.586 42.904 17.622 1.00 10.60 206 LEU A O 1
ATOM 1569 N N . ASN A 1 186 ? 36.600 41.873 17.462 1.00 8.12 207 ASN A N 1
ATOM 1570 C CA A ASN A 1 186 ? 37.351 42.725 18.389 0.50 7.75 207 ASN A CA 1
ATOM 1571 C CA B ASN A 1 186 ? 37.327 42.753 18.390 0.50 7.77 207 ASN A CA 1
ATOM 1572 C C . ASN A 1 186 ? 37.938 43.893 17.632 1.00 11.29 207 ASN A C 1
ATOM 1573 O O . ASN A 1 186 ? 38.174 43.783 16.436 1.00 10.63 207 ASN A O 1
ATOM 1582 N N . VAL A 1 187 ? 38.182 45.003 18.317 1.00 8.88 208 VAL A N 1
ATOM 1583 C CA . VAL A 1 187 ? 38.618 46.237 17.680 1.00 7.57 208 VAL A CA 1
ATOM 1584 C C . VAL A 1 187 ? 40.131 46.427 17.601 1.00 12.16 208 VAL A C 1
ATOM 1585 O O . VAL A 1 187 ? 40.824 46.280 18.604 1.00 10.98 208 VAL A O 1
ATOM 1589 N N . VAL A 1 188 ? 40.622 46.886 16.422 1.00 9.15 209 VAL A N 1
ATOM 1590 C CA . VAL A 1 188 ? 42.010 47.304 16.247 1.00 9.26 209 VAL A CA 1
ATOM 1591 C C . VAL A 1 188 ? 41.990 48.838 15.996 1.00 11.80 209 VAL A C 1
ATOM 1592 O O . VAL A 1 188 ? 42.674 49.598 16.685 1.00 12.79 209 VAL A O 1
ATOM 1596 N N . THR A 1 189 ? 41.240 49.273 14.961 1.00 8.27 210 THR A N 1
ATOM 1597 C CA . THR A 1 189 ? 41.087 50.699 14.630 1.00 7.81 210 THR A CA 1
ATOM 1598 C C . THR A 1 189 ? 39.600 50.968 14.374 1.00 11.19 210 THR A C 1
ATOM 1599 O O . THR A 1 189 ? 38.760 50.119 14.703 1.00 11.65 210 THR A O 1
ATOM 1603 N N . ASP A 1 190 ? 39.265 52.092 13.726 1.00 10.26 211 ASP A N 1
ATOM 1604 C CA . ASP A 1 190 ? 37.858 52.318 13.405 1.00 9.91 211 ASP A CA 1
ATOM 1605 C C . ASP A 1 190 ? 37.385 51.404 12.241 1.00 12.05 211 ASP A C 1
ATOM 1606 O O . ASP A 1 190 ? 36.179 51.220 12.096 1.00 12.34 211 ASP A O 1
ATOM 1611 N N A SER A 1 191 ? 38.314 50.834 11.430 0.50 7.61 212 SER A N 1
ATOM 1612 N N B SER A 1 191 ? 38.332 50.855 11.429 0.50 8.69 212 SER A N 1
ATOM 1613 C CA A SER A 1 191 ? 37.928 50.021 10.266 0.50 7.71 212 SER A CA 1
ATOM 1614 C CA B SER A 1 191 ? 38.025 50.072 10.224 0.50 9.25 212 SER A CA 1
ATOM 1615 C C A SER A 1 191 ? 38.495 48.596 10.299 0.50 12.02 212 SER A C 1
ATOM 1616 C C B SER A 1 191 ? 38.637 48.664 10.205 0.50 11.76 212 SER A C 1
ATOM 1617 O O A SER A 1 191 ? 38.062 47.762 9.498 0.50 11.35 212 SER A O 1
ATOM 1618 O O B SER A 1 191 ? 38.371 47.911 9.272 0.50 9.71 212 SER A O 1
ATOM 1623 N N . ILE A 1 192 ? 39.466 48.323 11.195 1.00 9.06 213 ILE A N 1
ATOM 1624 C CA . ILE A 1 192 ? 40.097 47.000 11.282 1.00 8.96 213 ILE A CA 1
ATOM 1625 C C . ILE A 1 192 ? 39.627 46.326 12.573 1.00 9.99 213 ILE A C 1
ATOM 1626 O O . ILE A 1 192 ? 39.622 46.948 13.651 1.00 9.18 213 ILE A O 1
ATOM 1631 N N . VAL A 1 193 ? 39.208 45.066 12.435 1.00 7.85 214 VAL A N 1
ATOM 1632 C CA . VAL A 1 193 ? 38.797 44.218 13.543 1.00 7.19 214 VAL A CA 1
ATOM 1633 C C . VAL A 1 193 ? 39.544 42.895 13.437 1.00 10.68 214 VAL A C 1
ATOM 1634 O O . VAL A 1 193 ? 40.244 42.653 12.462 1.00 8.79 214 VAL A O 1
ATOM 1638 N N . PHE A 1 194 ? 39.357 42.029 14.419 1.00 8.35 215 PHE A N 1
ATOM 1639 C CA . PHE A 1 194 ? 39.823 40.654 14.277 1.00 7.75 215 PHE A CA 1
ATOM 1640 C C . PHE A 1 194 ? 38.853 39.733 14.972 1.00 9.28 215 PHE A C 1
ATOM 1641 O O . PHE A 1 194 ? 38.154 40.142 15.898 1.00 8.79 215 PHE A O 1
ATOM 1649 N N . PHE A 1 195 ? 38.806 38.500 14.517 1.00 6.53 216 PHE A N 1
ATOM 1650 C CA . PHE A 1 195 ? 38.070 37.457 15.194 1.00 6.95 216 PHE A CA 1
ATOM 1651 C C . PHE A 1 195 ? 39.068 36.323 15.340 1.00 9.97 216 PHE A C 1
ATOM 1652 O O . PHE A 1 195 ? 40.179 36.415 14.800 1.00 11.04 216 PHE A O 1
ATOM 1660 N N . TYR A 1 196 ? 38.672 35.242 16.007 1.00 7.67 217 TYR A N 1
ATOM 1661 C CA . TYR A 1 196 ? 39.568 34.101 16.132 1.00 8.49 217 TYR A CA 1
ATOM 1662 C C . TYR A 1 196 ? 39.091 32.927 15.280 1.00 10.92 217 TYR A C 1
ATOM 1663 O O . TYR A 1 196 ? 37.921 32.559 15.339 1.00 10.03 217 TYR A O 1
ATOM 1672 N N . ALA A 1 197 ? 40.013 32.311 14.547 1.00 8.77 218 ALA A N 1
ATOM 1673 C CA . ALA A 1 197 ? 39.715 31.107 13.805 1.00 8.18 218 ALA A CA 1
ATOM 1674 C C . ALA A 1 197 ? 39.602 29.890 14.765 1.00 10.34 218 ALA A C 1
ATOM 1675 O O . ALA A 1 197 ? 40.035 29.966 15.930 1.00 10.17 218 ALA A O 1
ATOM 1677 N N . GLY A 1 198 ? 39.070 28.771 14.246 1.00 10.06 219 GLY A N 1
ATOM 1678 C CA . GLY A 1 198 ? 39.055 27.508 14.989 1.00 10.54 219 GLY A CA 1
ATOM 1679 C C . GLY A 1 198 ? 38.330 27.454 16.315 1.00 14.52 219 GLY A C 1
ATOM 1680 O O . GLY A 1 198 ? 38.784 26.767 17.246 1.00 14.58 219 GLY A O 1
ATOM 1681 N N . GLN A 1 199 ? 37.194 28.156 16.394 1.00 12.07 220 GLN A N 1
ATOM 1682 C CA . GLN A 1 199 ? 36.296 28.209 17.558 1.00 13.24 220 GLN A CA 1
ATOM 1683 C C . GLN A 1 199 ? 36.915 28.912 18.772 1.00 16.54 220 GLN A C 1
ATOM 1684 O O . GLN A 1 199 ? 36.317 28.905 19.851 1.00 16.70 220 GLN A O 1
ATOM 1690 N N . ARG A 1 200 ? 38.060 29.586 18.588 1.00 11.13 221 ARG A N 1
ATOM 1691 C CA . ARG A 1 200 ? 38.669 30.308 19.704 1.00 11.22 221 ARG A CA 1
ATOM 1692 C C . ARG A 1 200 ? 37.796 31.514 20.097 1.00 13.99 221 ARG A C 1
ATOM 1693 O O . ARG A 1 200 ? 37.042 32.081 19.290 1.00 11.73 221 ARG A O 1
ATOM 1701 N N . THR A 1 201 ? 37.884 31.896 21.371 1.00 10.85 222 THR A N 1
ATOM 1702 C CA . THR A 1 201 ? 37.161 33.044 21.919 1.00 9.43 222 THR A CA 1
ATOM 1703 C C . THR A 1 201 ? 38.093 33.720 22.910 1.00 10.07 222 THR A C 1
ATOM 1704 O O . THR A 1 201 ? 39.180 33.196 23.194 1.00 9.11 222 THR A O 1
ATOM 1708 N N . GLU A 1 202 ? 37.596 34.774 23.572 1.00 9.02 223 GLU A N 1
ATOM 1709 C CA . GLU A 1 202 ? 38.289 35.459 24.657 1.00 9.53 223 GLU A CA 1
ATOM 1710 C C . GLU A 1 202 ? 38.687 34.471 25.796 1.00 13.49 223 GLU A C 1
ATOM 1711 O O . GLU A 1 202 ? 39.608 34.768 26.550 1.00 15.48 223 GLU A O 1
ATOM 1717 N N . ASP A 1 203 ? 38.013 33.300 25.909 1.00 9.11 224 ASP A N 1
ATOM 1718 C CA . ASP A 1 203 ? 38.269 32.340 26.983 1.00 9.76 224 ASP A CA 1
ATOM 1719 C C . ASP A 1 203 ? 39.316 31.302 26.652 1.00 11.84 224 ASP A C 1
ATOM 1720 O O . ASP A 1 203 ? 39.597 30.449 27.499 1.00 12.95 224 ASP A O 1
ATOM 1725 N N . TYR A 1 204 ? 39.918 31.363 25.452 1.00 8.67 225 TYR A N 1
ATOM 1726 C CA . TYR A 1 204 ? 40.912 30.343 25.074 1.00 8.71 225 TYR A CA 1
ATOM 1727 C C . TYR A 1 204 ? 42.293 30.852 25.340 1.00 10.98 225 TYR A C 1
ATOM 1728 O O . TYR A 1 204 ? 42.621 31.970 24.930 1.00 9.73 225 TYR A O 1
ATOM 1737 N N . GLU A 1 205 ? 43.109 30.039 26.018 1.00 9.05 226 GLU A N 1
ATOM 1738 C CA A GLU A 1 205 ? 44.479 30.425 26.318 0.70 9.07 226 GLU A CA 1
ATOM 1739 C CA B GLU A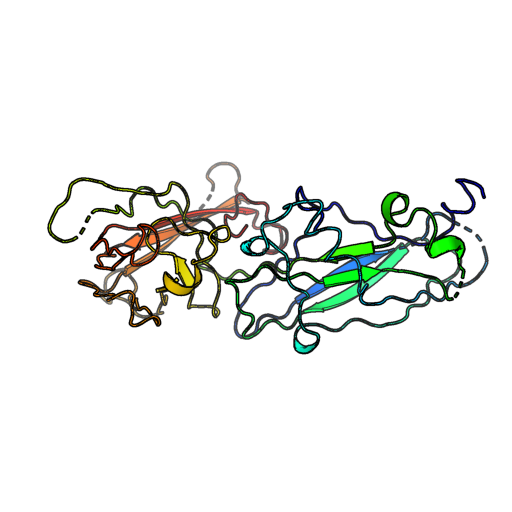 1 205 ? 44.496 30.397 26.324 0.30 8.48 226 GLU A CA 1
ATOM 1740 C C . GLU A 1 205 ? 45.293 30.700 25.045 1.00 10.75 226 GLU A C 1
ATOM 1741 O O . GLU A 1 205 ? 46.101 31.639 25.040 1.00 10.98 226 GLU A O 1
ATOM 1752 N N . ASP A 1 206 ? 45.101 29.891 23.971 1.00 8.62 227 ASP A N 1
ATOM 1753 C CA . ASP A 1 206 ? 45.917 30.082 22.763 1.00 8.92 227 ASP A CA 1
ATOM 1754 C C . ASP A 1 206 ? 45.300 31.045 21.737 1.00 11.55 227 ASP A C 1
ATOM 1755 O O . ASP A 1 206 ? 45.774 31.096 20.598 1.00 12.62 227 ASP A O 1
ATOM 1760 N N . ARG A 1 207 ? 44.287 31.854 22.146 1.00 8.11 228 ARG A N 1
ATOM 1761 C CA . ARG A 1 207 ? 43.539 32.648 21.168 1.00 8.42 228 ARG A CA 1
ATOM 1762 C C . ARG A 1 207 ? 44.386 33.580 20.277 1.00 11.30 228 ARG A C 1
ATOM 1763 O O . ARG A 1 207 ? 44.077 33.702 19.100 1.00 9.79 228 ARG A O 1
ATOM 1771 N N . ILE A 1 208 ? 45.441 34.240 20.820 1.00 9.97 229 ILE A N 1
ATOM 1772 C CA . ILE A 1 208 ? 46.208 35.169 19.946 1.00 9.40 229 ILE A CA 1
ATOM 1773 C C . ILE A 1 208 ? 46.764 34.450 18.707 1.00 12.31 229 ILE A C 1
ATOM 1774 O O . ILE A 1 208 ? 46.867 35.056 17.651 1.00 11.98 229 ILE A O 1
ATOM 1779 N N . ASN A 1 209 ? 47.111 33.163 18.829 1.00 10.65 230 ASN A N 1
ATOM 1780 C CA . ASN A 1 209 ? 47.647 32.405 17.686 1.00 9.51 230 ASN A CA 1
ATOM 1781 C C . ASN A 1 209 ? 46.669 32.279 16.522 1.00 12.03 230 ASN A C 1
ATOM 1782 O O . ASN A 1 209 ? 47.085 31.907 15.420 1.00 11.43 230 ASN A O 1
ATOM 1787 N N . TYR A 1 210 ? 45.354 32.495 16.800 1.00 9.73 231 TYR A N 1
ATOM 1788 C CA . TYR A 1 210 ? 44.285 32.243 15.827 1.00 8.82 231 TYR A CA 1
ATOM 1789 C C . TYR A 1 210 ? 43.614 33.521 15.346 1.00 9.78 231 TYR A C 1
ATOM 1790 O O . TYR A 1 210 ? 42.556 33.463 14.739 1.00 10.21 231 TYR A O 1
ATOM 1799 N N . LYS A 1 211 ? 44.218 34.663 15.611 1.00 8.77 232 LYS A N 1
ATOM 1800 C CA . LYS A 1 211 ? 43.659 35.942 15.167 1.00 8.83 232 LYS A CA 1
ATOM 1801 C C . LYS A 1 211 ? 43.616 36.083 13.638 1.00 10.59 232 LYS A C 1
ATOM 1802 O O . LYS A 1 211 ? 44.621 35.882 12.935 1.00 9.38 232 LYS A O 1
ATOM 1808 N N . VAL A 1 212 ? 42.432 36.443 13.136 1.00 8.60 233 VAL A N 1
ATOM 1809 C CA . VAL A 1 212 ? 42.214 36.710 11.709 1.00 8.26 233 VAL A CA 1
ATOM 1810 C C . VAL A 1 212 ? 41.684 38.127 11.616 1.00 10.09 233 VAL A C 1
ATOM 1811 O O . VAL A 1 212 ? 40.666 38.447 12.241 1.00 9.25 233 VAL A O 1
ATOM 1815 N N . PHE A 1 213 ? 42.391 38.974 10.876 1.00 7.73 234 PHE A N 1
ATOM 1816 C CA . PHE A 1 213 ? 42.047 40.378 10.750 1.00 7.25 234 PHE A CA 1
ATOM 1817 C C . PHE A 1 213 ? 41.154 40.617 9.556 1.00 8.39 234 PHE A C 1
ATOM 1818 O O . PHE A 1 213 ? 41.320 39.982 8.510 1.00 8.91 234 PHE A O 1
ATOM 1826 N N . LEU A 1 214 ? 40.218 41.559 9.723 1.00 7.67 235 LEU A N 1
ATOM 1827 C CA . LEU A 1 214 ? 39.305 42.033 8.674 1.00 8.21 235 LEU A CA 1
ATOM 1828 C C . LEU A 1 214 ? 39.376 43.512 8.596 1.00 11.87 235 LEU A C 1
ATOM 1829 O O . LEU A 1 214 ? 39.290 44.181 9.645 1.00 10.17 235 LEU A O 1
ATOM 1834 N N . GLN A 1 215 ? 39.499 44.036 7.381 1.00 10.30 236 GLN A N 1
ATOM 1835 C CA A GLN A 1 215 ? 39.492 45.480 7.175 0.50 9.30 236 GLN A CA 1
ATOM 1836 C CA B GLN A 1 215 ? 39.476 45.479 7.194 0.50 9.24 236 GLN A CA 1
ATOM 1837 C C . GLN A 1 215 ? 38.307 45.846 6.308 1.00 12.32 236 GLN A C 1
ATOM 1838 O O . GLN A 1 215 ? 38.139 45.267 5.237 1.00 10.60 236 GLN A O 1
ATOM 1849 N N . PHE A 1 216 ? 37.488 46.785 6.785 1.00 10.47 237 PHE A N 1
ATOM 1850 C CA . PHE A 1 216 ? 36.318 47.273 6.055 1.00 9.52 237 PHE A CA 1
ATOM 1851 C C . PHE A 1 216 ? 36.739 48.502 5.273 1.00 14.04 237 PHE A C 1
ATOM 1852 O O . PHE A 1 216 ? 36.929 49.567 5.864 1.00 13.30 237 PHE A O 1
ATOM 1860 N N . THR A 1 217 ? 36.923 48.368 3.968 1.00 11.43 238 THR A N 1
ATOM 1861 C CA . THR A 1 217 ? 37.356 49.531 3.175 1.00 10.89 238 THR A CA 1
ATOM 1862 C C . THR A 1 217 ? 36.163 50.387 2.770 1.00 15.89 238 THR A C 1
ATOM 1863 O O . THR A 1 217 ? 35.020 49.932 2.781 1.00 16.52 238 THR A O 1
ATOM 1867 N N . GLY A 1 218 ? 36.447 51.583 2.288 1.00 16.78 239 GLY A N 1
ATOM 1868 C CA . GLY A 1 218 ? 35.378 52.421 1.747 1.00 17.62 239 GLY A CA 1
ATOM 1869 C C . GLY A 1 218 ? 35.239 52.301 0.237 1.00 22.22 239 GLY A C 1
ATOM 1870 O O . GLY A 1 218 ? 34.568 53.134 -0.391 1.00 21.75 239 GLY A O 1
ATOM 1871 N N . ASP A 1 219 ? 35.883 51.257 -0.368 1.00 17.67 240 ASP A N 1
ATOM 1872 C CA . ASP A 1 219 ? 35.870 51.068 -1.815 1.00 17.48 240 ASP A CA 1
ATOM 1873 C C . ASP A 1 219 ? 34.803 50.094 -2.294 1.00 19.49 240 ASP A C 1
ATOM 1874 O O . ASP A 1 219 ? 34.770 48.942 -1.847 1.00 15.97 240 ASP A O 1
ATOM 1879 N N . LYS A 1 220 ? 33.969 50.533 -3.257 1.00 17.45 241 LYS A N 1
ATOM 1880 C CA . LYS A 1 220 ? 32.964 49.659 -3.863 1.00 16.50 241 LYS A CA 1
ATOM 1881 C C . LYS A 1 220 ? 33.590 48.569 -4.733 1.00 18.73 241 LYS A C 1
ATOM 1882 O O . LYS A 1 220 ? 34.565 48.816 -5.466 1.00 18.33 241 LYS A O 1
ATOM 1888 N N . VAL A 1 221 ? 32.988 47.378 -4.723 1.00 13.72 242 VAL A N 1
ATOM 1889 C CA . VAL A 1 221 ? 33.394 46.283 -5.609 1.00 14.66 242 VAL A CA 1
ATOM 1890 C C . VAL A 1 221 ? 33.105 46.688 -7.073 1.00 21.37 242 VAL A C 1
ATOM 1891 O O . VAL A 1 221 ? 33.945 46.536 -7.969 1.00 20.71 242 VAL A O 1
ATOM 1895 N N . ASP A 1 222 ? 31.895 47.199 -7.281 1.00 17.33 243 ASP A N 1
ATOM 1896 C CA . ASP A 1 222 ? 31.373 47.605 -8.580 1.00 17.42 243 ASP A CA 1
ATOM 1897 C C . ASP A 1 222 ? 30.690 48.935 -8.348 1.00 22.20 243 ASP A C 1
ATOM 1898 O O . ASP A 1 222 ? 29.809 49.022 -7.482 1.00 19.61 243 ASP A O 1
ATOM 1903 N N . SER A 1 223 ? 31.127 49.988 -9.072 1.00 22.03 244 SER A N 1
ATOM 1904 C CA . SER A 1 223 ? 30.586 51.344 -8.899 1.00 22.46 244 SER A CA 1
ATOM 1905 C C . SER A 1 223 ? 29.053 51.381 -8.993 1.00 26.58 244 SER A C 1
ATOM 1906 O O . SER A 1 223 ? 28.422 52.238 -8.381 1.00 27.43 244 SER A O 1
ATOM 1909 N N . LYS A 1 224 ? 28.464 50.425 -9.738 1.00 23.74 245 LYS A N 1
ATOM 1910 C CA . LYS A 1 224 ? 27.016 50.344 -9.958 1.00 24.29 245 LYS A CA 1
ATOM 1911 C C . LYS A 1 224 ? 26.254 49.673 -8.806 1.00 27.66 245 LYS A C 1
ATOM 1912 O O . LYS A 1 224 ? 25.020 49.717 -8.808 1.00 27.38 245 LYS A O 1
ATOM 1918 N N . LYS A 1 225 ? 26.970 49.032 -7.850 1.00 21.21 246 LYS A N 1
ATOM 1919 C CA . LYS A 1 225 ? 26.330 48.272 -6.765 1.00 19.97 246 LYS A CA 1
ATOM 1920 C C . LYS A 1 225 ? 26.772 48.786 -5.381 1.00 22.49 246 LYS A C 1
ATOM 1921 O O . LYS A 1 225 ? 27.571 49.720 -5.319 1.00 22.87 246 LYS A O 1
ATOM 1927 N N A ASP A 1 226 ? 26.246 48.183 -4.292 0.50 17.59 247 ASP A N 1
ATOM 1928 N N C ASP A 1 226 ? 26.242 48.226 -4.274 0.50 18.47 247 ASP A N 1
ATOM 1929 C CA A ASP A 1 226 ? 26.534 48.633 -2.934 0.25 15.75 247 ASP A CA 1
ATOM 1930 C CA C ASP A 1 226 ? 26.648 48.746 -2.970 0.50 17.05 247 ASP A CA 1
ATOM 1931 C C A ASP A 1 226 ? 27.376 47.626 -2.131 0.50 19.21 247 ASP A C 1
ATOM 1932 C C C ASP A 1 226 ? 27.441 47.707 -2.140 0.50 19.87 247 ASP A C 1
ATOM 1933 O O A ASP A 1 226 ? 27.334 47.633 -0.897 0.50 18.57 247 ASP A O 1
ATOM 1934 O O C ASP A 1 226 ? 27.436 47.769 -0.908 0.50 19.29 247 ASP A O 1
ATOM 1943 N N . LEU A 1 227 ? 28.171 46.804 -2.819 1.00 16.45 248 LEU A N 1
ATOM 1944 C CA . LEU A 1 227 ? 29.079 45.868 -2.150 1.00 16.25 248 LEU A CA 1
ATOM 1945 C C . LEU A 1 227 ? 30.388 46.618 -1.933 1.00 17.17 248 LEU A C 1
ATOM 1946 O O . LEU A 1 227 ? 30.822 47.381 -2.815 1.00 15.97 248 LEU A O 1
ATOM 1951 N N . TYR A 1 228 ? 31.023 46.415 -0.791 1.00 13.11 249 TYR A N 1
ATOM 1952 C CA . TYR A 1 228 ? 32.288 47.062 -0.482 1.00 11.25 249 TYR A CA 1
ATOM 1953 C C . TYR A 1 228 ? 33.388 46.040 -0.275 1.00 13.47 249 TYR A C 1
ATOM 1954 O O . TYR A 1 228 ? 33.137 44.951 0.233 1.00 11.18 249 TYR A O 1
ATOM 1963 N N . LYS A 1 229 ? 34.603 46.399 -0.691 1.00 11.21 250 LYS A N 1
ATOM 1964 C CA . LYS A 1 229 ? 35.781 45.532 -0.580 1.00 10.61 250 LYS A CA 1
ATOM 1965 C C . LYS A 1 229 ? 36.271 45.445 0.872 1.00 12.00 250 LYS A C 1
ATOM 1966 O O . LYS A 1 229 ? 36.097 46.371 1.682 1.00 10.94 250 LYS A O 1
ATOM 1980 N N . LYS A 1 231 ? 39.784 43.551 3.254 1.00 11.38 252 LYS A N 1
ATOM 1981 C CA . LYS A 1 231 ? 41.054 42.833 3.317 1.00 11.49 252 LYS A CA 1
ATOM 1982 C C . LYS A 1 231 ? 40.903 41.795 4.427 1.00 11.05 252 LYS A C 1
ATOM 1983 O O . LYS A 1 231 ? 40.219 42.057 5.417 1.00 10.89 252 LYS A O 1
ATOM 1989 N N . ILE A 1 232 ? 41.549 40.653 4.272 1.00 9.50 253 ILE A N 1
ATOM 1990 C CA . ILE A 1 232 ? 41.582 39.605 5.286 1.00 8.59 253 ILE A CA 1
ATOM 1991 C C . ILE A 1 232 ? 43.022 39.098 5.390 1.00 12.87 253 ILE A C 1
ATOM 1992 O O . ILE A 1 232 ? 43.674 38.872 4.356 1.00 14.18 253 ILE A O 1
ATOM 1997 N N . TRP A 1 233 ? 43.532 38.920 6.616 1.00 9.02 254 TRP A N 1
ATOM 1998 C CA . TRP A 1 233 ? 44.889 38.413 6.751 1.00 9.72 254 TRP A CA 1
ATOM 1999 C C . TRP A 1 233 ? 45.146 37.872 8.153 1.00 9.83 254 TRP A C 1
ATOM 2000 O O . TRP A 1 233 ? 44.351 38.087 9.064 1.00 9.92 254 TRP A O 1
ATOM 2011 N N . ALA A 1 234 ? 46.287 37.196 8.328 1.00 9.37 255 ALA A N 1
ATOM 2012 C CA . ALA A 1 234 ? 46.732 36.741 9.631 1.00 9.70 255 ALA A CA 1
ATOM 2013 C C . ALA A 1 234 ? 48.121 37.267 9.868 1.00 14.42 255 ALA A C 1
ATOM 2014 O O . ALA A 1 234 ? 48.828 37.569 8.902 1.00 15.19 255 ALA A O 1
ATOM 2016 N N . GLU A 1 235 ? 48.498 37.434 11.134 1.00 9.59 256 GLU A N 1
ATOM 2017 C CA . GLU A 1 235 ? 49.880 37.815 11.469 1.00 10.10 256 GLU A CA 1
ATOM 2018 C C . GLU A 1 235 ? 50.716 36.587 11.855 1.00 15.35 256 GLU A C 1
ATOM 2019 O O . GLU A 1 235 ? 51.934 36.617 11.699 1.00 15.26 256 GLU A O 1
ATOM 2025 N N . ASN A 1 236 ? 50.072 35.549 12.414 1.00 12.91 257 ASN A N 1
ATOM 2026 C CA . ASN A 1 236 ? 50.756 34.342 12.889 1.00 11.39 257 ASN A CA 1
ATOM 2027 C C . ASN A 1 236 ? 51.125 33.428 11.721 1.00 13.73 257 ASN A C 1
ATOM 2028 O O . ASN A 1 236 ? 50.242 32.768 11.160 1.00 12.50 257 ASN A O 1
ATOM 2033 N N A GLU A 1 237 ? 52.426 33.355 11.379 0.50 12.21 258 GLU A N 1
ATOM 2034 N N B GLU A 1 237 ? 52.425 33.364 11.364 0.50 12.13 258 GLU A N 1
ATOM 2035 C CA A GLU A 1 237 ? 52.903 32.505 10.274 0.50 12.56 258 GLU A CA 1
ATOM 2036 C CA B GLU A 1 237 ? 52.884 32.494 10.268 0.50 12.44 258 GLU A CA 1
ATOM 2037 C C A GLU A 1 237 ? 52.621 31.011 10.519 0.50 15.22 258 GLU A C 1
ATOM 2038 C C B GLU A 1 237 ? 52.499 31.031 10.525 0.50 14.80 258 GLU A C 1
ATOM 2039 O O A GLU A 1 237 ? 52.452 30.267 9.547 0.50 14.98 258 GLU A O 1
ATOM 2040 O O B GLU A 1 237 ? 52.155 30.327 9.571 0.50 14.16 258 GLU A O 1
ATOM 2051 N N . LYS A 1 238 ? 52.542 30.581 11.801 1.00 12.51 259 LYS A N 1
ATOM 2052 C CA . LYS A 1 238 ? 52.254 29.165 12.148 1.00 12.45 259 LYS A CA 1
ATOM 2053 C C . LYS A 1 238 ? 50.825 28.757 11.789 1.00 16.06 259 LYS A C 1
ATOM 2054 O O . LYS A 1 238 ? 50.582 27.571 11.614 1.00 14.78 259 LYS A O 1
ATOM 2060 N N . LEU A 1 239 ? 49.897 29.727 11.619 1.00 13.53 260 LEU A N 1
ATOM 2061 C CA . LEU A 1 239 ? 48.518 29.404 11.198 1.00 15.23 260 LEU A CA 1
ATOM 2062 C C . LEU A 1 239 ? 48.440 28.841 9.789 1.00 17.07 260 LEU A C 1
ATOM 2063 O O . LEU A 1 239 ? 47.412 28.255 9.415 1.00 17.50 260 LEU A O 1
ATOM 2068 N N . LYS A 1 240 ? 49.477 29.116 8.950 1.00 13.21 261 LYS A N 1
ATOM 2069 C CA . LYS A 1 240 ? 49.521 28.742 7.536 1.00 12.81 261 LYS A CA 1
ATOM 2070 C C . LYS A 1 240 ? 48.233 29.254 6.882 1.00 16.52 261 LYS A C 1
ATOM 2071 O O . LYS A 1 240 ? 47.551 28.530 6.156 1.00 15.81 261 LYS A O 1
ATOM 2077 N N . PHE A 1 241 ? 47.861 30.500 7.247 1.00 12.79 262 PHE A N 1
ATOM 2078 C CA . PHE A 1 241 ? 46.657 31.137 6.718 1.00 11.21 262 PHE A CA 1
ATOM 2079 C C . PHE A 1 241 ? 46.735 31.279 5.214 1.00 14.90 262 PHE A C 1
ATOM 2080 O O . PHE A 1 241 ? 47.705 31.823 4.689 1.00 13.81 262 PHE A O 1
ATOM 2088 N N . ASN A 1 242 ? 45.700 30.817 4.507 1.00 12.27 263 ASN A N 1
ATOM 2089 C CA . ASN A 1 242 ? 45.678 30.936 3.051 1.00 11.31 263 ASN A CA 1
ATOM 2090 C C . ASN A 1 242 ? 44.241 31.244 2.610 1.00 13.16 263 ASN A C 1
ATOM 2091 O O . ASN A 1 242 ? 43.374 30.374 2.651 1.00 11.66 263 ASN A O 1
ATOM 2096 N N . SER A 1 243 ? 44.008 32.477 2.159 1.00 11.20 264 SER A N 1
ATOM 2097 C CA . SER A 1 243 ? 42.690 32.936 1.744 1.00 9.47 264 SER A CA 1
ATOM 2098 C C . SER A 1 243 ? 42.480 32.755 0.247 1.00 14.10 264 SER A C 1
ATOM 2099 O O . SER A 1 243 ? 43.396 33.036 -0.551 1.00 13.90 264 SER A O 1
ATOM 2102 N N . TYR A 1 244 ? 41.284 32.288 -0.140 1.00 7.98 265 TYR A N 1
ATOM 2103 C CA . TYR A 1 244 ? 40.941 32.033 -1.536 1.00 7.98 265 TYR A CA 1
ATOM 2104 C C . TYR A 1 244 ? 40.065 33.125 -2.136 1.00 12.33 265 TYR A C 1
ATOM 2105 O O . TYR A 1 244 ? 39.749 33.062 -3.329 1.00 13.24 265 TYR A O 1
ATOM 2114 N N . SER A 1 245 ? 39.609 34.084 -1.307 1.00 11.34 266 SER A N 1
ATOM 2115 C CA . SER A 1 245 ? 38.830 35.191 -1.829 1.00 11.78 266 SER A CA 1
ATOM 2116 C C . SER A 1 245 ? 38.836 36.345 -0.887 1.00 15.02 266 SER A C 1
ATOM 2117 O O . SER A 1 245 ? 38.787 36.154 0.335 1.00 12.81 266 SER A O 1
ATOM 2120 N N . THR A 1 246 ? 38.884 37.553 -1.451 1.00 12.23 267 THR A N 1
ATOM 2121 C CA A THR A 1 246 ? 38.807 38.721 -0.573 0.60 12.07 267 THR A CA 1
ATOM 2122 C CA B THR A 1 246 ? 38.815 38.760 -0.648 0.40 12.32 267 THR A CA 1
ATOM 2123 C C . THR A 1 246 ? 37.344 38.895 -0.193 1.00 13.09 267 THR A C 1
ATOM 2124 O O . THR A 1 246 ? 36.447 38.910 -1.060 1.00 11.32 267 THR A O 1
ATOM 2131 N N . PRO A 1 247 ? 37.048 39.004 1.119 1.00 10.45 268 PRO A N 1
ATOM 2132 C CA . PRO A 1 247 ? 35.636 39.139 1.510 1.00 9.59 268 PRO A CA 1
ATOM 2133 C C . PRO A 1 247 ? 35.027 40.461 1.039 1.00 11.58 268 PRO A C 1
ATOM 2134 O O . PR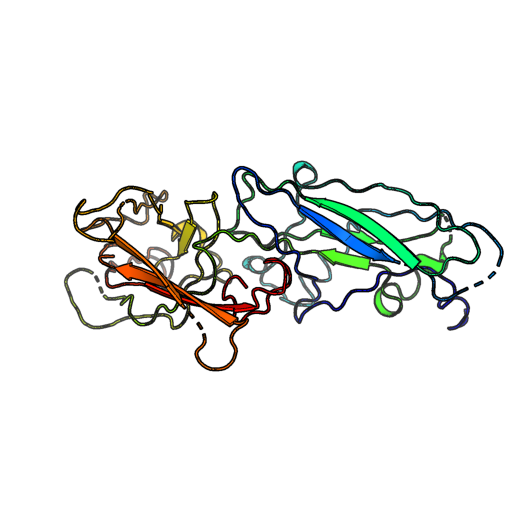O A 1 247 ? 35.732 41.401 0.633 1.00 10.51 268 PRO A O 1
ATOM 2138 N N . THR A 1 248 ? 33.685 40.511 1.048 1.00 8.22 269 THR A N 1
ATOM 2139 C CA . THR A 1 248 ? 32.916 41.714 0.705 1.00 8.33 269 THR A CA 1
ATOM 2140 C C . THR A 1 248 ? 31.900 41.999 1.808 1.00 11.19 269 THR A C 1
ATOM 2141 O O . THR A 1 248 ? 31.578 41.111 2.610 1.00 11.16 269 THR A O 1
ATOM 2145 N N . TYR A 1 249 ? 31.389 43.222 1.861 1.00 8.84 270 TYR A N 1
ATOM 2146 C CA . TYR A 1 249 ? 30.342 43.500 2.840 1.00 9.09 270 TYR A CA 1
ATOM 2147 C C . TYR A 1 249 ? 29.350 44.489 2.300 1.00 12.87 270 TYR A C 1
ATOM 2148 O O . TYR A 1 249 ? 29.630 45.247 1.352 1.00 11.15 270 TYR A O 1
ATOM 2157 N N . LYS A 1 250 ? 28.175 44.468 2.926 1.00 9.69 271 LYS A N 1
ATOM 2158 C CA . LYS A 1 250 ? 27.097 45.404 2.667 1.00 10.58 271 LYS A CA 1
ATOM 2159 C C . LYS A 1 250 ? 26.615 45.924 3.993 1.00 13.96 271 LYS A C 1
ATOM 2160 O O . LYS A 1 250 ? 26.600 45.187 4.994 1.00 12.65 271 LYS A O 1
ATOM 2166 N N . VAL A 1 251 ? 26.277 47.199 4.013 1.00 11.85 272 VAL A N 1
ATOM 2167 C CA . VAL A 1 251 ? 25.764 47.886 5.203 1.00 13.26 272 VAL A CA 1
ATOM 2168 C C . VAL A 1 251 ? 24.459 48.508 4.812 1.00 17.08 272 VAL A C 1
ATOM 2169 O O . VAL A 1 251 ? 24.422 49.241 3.819 1.00 17.49 272 VAL A O 1
ATOM 2173 N N . SER A 1 252 ? 23.404 48.296 5.604 1.00 14.45 273 SER A N 1
ATOM 2174 C CA . SER A 1 252 ? 22.093 48.917 5.363 1.00 14.77 273 SER A CA 1
ATOM 2175 C C . SER A 1 252 ? 21.407 49.168 6.680 1.00 17.89 273 SER A C 1
ATOM 2176 O O . SER A 1 252 ? 21.729 48.532 7.687 1.00 15.71 273 SER A O 1
ATOM 2179 N N . SER A 1 253 ? 20.484 50.111 6.681 1.00 15.26 274 SER A N 1
ATOM 2180 C CA . SER A 1 253 ? 19.712 50.450 7.867 1.00 14.68 274 SER A CA 1
ATOM 2181 C C . SER A 1 253 ? 18.317 50.744 7.459 1.00 20.20 274 SER A C 1
ATOM 2182 O O . SER A 1 253 ? 18.082 51.167 6.319 1.00 19.02 274 SER A O 1
ATOM 2185 N N . GLU A 1 254 ? 17.388 50.542 8.381 1.00 15.77 275 GLU A N 1
ATOM 2186 C CA . GLU A 1 254 ? 15.988 50.911 8.205 1.00 15.72 275 GLU A CA 1
ATOM 2187 C C . GLU A 1 254 ? 15.405 51.185 9.575 1.00 17.12 275 GLU A C 1
ATOM 2188 O O . GLU A 1 254 ? 15.827 50.593 10.568 1.00 15.64 275 GLU A O 1
ATOM 2202 N N . ASP A 1 256 ? 12.454 50.859 12.355 1.00 17.59 277 ASP A N 1
ATOM 2203 C CA . ASP A 1 256 ? 11.411 49.883 12.663 1.00 18.31 277 ASP A CA 1
ATOM 2204 C C . ASP A 1 256 ? 10.037 50.424 12.241 1.00 24.66 277 ASP A C 1
ATOM 2205 O O . ASP A 1 256 ? 9.780 51.628 12.321 1.00 23.39 277 ASP A O 1
ATOM 2210 N N . ALA A 1 257 ? 9.185 49.521 11.742 1.00 22.54 278 ALA A N 1
ATOM 2211 C CA . ALA A 1 257 ? 7.855 49.835 11.237 1.00 23.84 278 ALA A CA 1
ATOM 2212 C C . ALA A 1 257 ? 6.930 50.365 12.328 1.00 29.00 278 ALA A C 1
ATOM 2213 O O . ALA A 1 257 ? 6.079 51.213 12.037 1.00 29.41 278 ALA A O 1
ATOM 2215 N N . THR A 1 258 ? 7.068 49.850 13.566 1.00 25.39 279 THR A N 1
ATOM 2216 C CA . THR A 1 258 ? 6.160 50.237 14.653 1.00 26.50 279 THR A CA 1
ATOM 2217 C C . THR A 1 258 ? 6.868 51.103 15.727 1.00 30.04 279 THR A C 1
ATOM 2218 O O . THR A 1 258 ? 6.265 52.077 16.179 1.00 31.28 279 THR A O 1
ATOM 2222 N N . LYS A 1 259 ? 8.112 50.758 16.125 1.00 24.03 280 LYS A N 1
ATOM 2223 C CA . LYS A 1 259 ? 8.912 51.558 17.081 1.00 23.76 280 LYS A CA 1
ATOM 2224 C C . LYS A 1 259 ? 9.747 52.491 16.228 1.00 25.41 280 LYS A C 1
ATOM 2225 O O . LYS A 1 259 ? 10.849 52.141 15.804 1.00 22.87 280 LYS A O 1
ATOM 2231 N N . THR A 1 260 ? 9.185 53.643 15.900 1.00 22.31 281 THR A N 1
ATOM 2232 C CA . THR A 1 260 ? 9.773 54.523 14.898 1.00 23.67 281 THR A CA 1
ATOM 2233 C C . THR A 1 260 ? 11.048 55.238 15.348 1.00 24.06 281 THR A C 1
ATOM 2234 O O . THR A 1 260 ? 11.711 55.824 14.502 1.00 23.15 281 THR A O 1
ATOM 2238 N N . TYR A 1 261 ? 11.449 55.099 16.628 1.00 18.41 282 TYR A N 1
ATOM 2239 C CA . TYR A 1 261 ? 12.720 55.613 17.150 1.00 16.45 282 TYR A CA 1
ATOM 2240 C C . TYR A 1 261 ? 13.802 54.550 17.013 1.00 16.51 282 TYR A C 1
ATOM 2241 O O . TYR A 1 261 ? 14.981 54.830 17.254 1.00 14.20 282 TYR A O 1
ATOM 2250 N N . LEU A 1 262 ? 13.396 53.306 16.707 1.00 13.65 283 LEU A N 1
ATOM 2251 C CA . LEU A 1 262 ? 14.325 52.193 16.674 1.00 12.72 283 LEU A CA 1
ATOM 2252 C C . LEU A 1 262 ? 14.900 51.947 15.278 1.00 15.29 283 LEU A C 1
ATOM 2253 O O . LEU A 1 262 ? 14.163 51.683 14.317 1.00 14.66 283 LEU A O 1
ATOM 2258 N N . LYS A 1 263 ? 16.224 52.014 15.188 1.00 11.24 284 LYS A N 1
ATOM 2259 C CA . LYS A 1 263 ? 16.925 51.759 13.937 1.00 9.47 284 LYS A CA 1
ATOM 2260 C C . LYS A 1 263 ? 17.450 50.329 13.896 1.00 13.55 284 LYS A C 1
ATOM 2261 O O . LYS A 1 263 ? 18.041 49.869 14.869 1.00 11.59 284 LYS A O 1
ATOM 2267 N N . HIS A 1 264 ? 17.250 49.639 12.771 1.00 11.26 285 HIS A N 1
ATOM 2268 C CA . HIS A 1 264 ? 17.866 48.337 12.537 1.00 10.78 285 HIS A CA 1
ATOM 2269 C C . HIS A 1 264 ? 19.027 48.572 11.610 1.00 14.05 285 HIS A C 1
ATOM 2270 O O . HIS A 1 264 ? 18.831 49.167 10.543 1.00 14.89 285 HIS A O 1
ATOM 2277 N N . THR A 1 265 ? 20.242 48.204 12.041 1.00 10.19 286 THR A N 1
ATOM 2278 C CA . THR A 1 265 ? 21.439 48.337 11.216 1.00 10.14 286 THR A CA 1
ATOM 2279 C C . THR A 1 265 ? 21.984 46.949 10.929 1.00 12.59 286 THR A C 1
ATOM 2280 O O . THR A 1 265 ? 22.256 46.178 11.864 1.00 11.56 286 THR A O 1
ATOM 2284 N N . TYR A 1 266 ? 22.176 46.641 9.634 1.00 11.01 287 TYR A N 1
ATOM 2285 C CA . TYR A 1 266 ? 22.663 45.321 9.211 1.00 11.64 287 TYR A CA 1
ATOM 2286 C C . TYR A 1 266 ? 24.002 45.415 8.541 1.00 15.10 287 TYR A C 1
ATOM 2287 O O . TYR A 1 266 ? 24.220 46.301 7.708 1.00 15.44 287 TYR A O 1
ATOM 2296 N N . ILE A 1 267 ? 24.929 44.526 8.932 1.00 10.04 288 ILE A N 1
ATOM 2297 C CA . ILE A 1 267 ? 26.215 44.392 8.260 1.00 10.23 288 ILE A CA 1
ATOM 2298 C C . ILE A 1 267 ? 26.301 42.947 7.869 1.00 13.25 288 ILE A C 1
ATOM 2299 O O . ILE A 1 267 ? 26.164 42.072 8.733 1.00 11.41 288 ILE A O 1
ATOM 2304 N N . VAL A 1 268 ? 26.512 42.676 6.584 1.00 9.49 289 VAL A N 1
ATOM 2305 C CA . VAL A 1 268 ? 26.619 41.294 6.140 1.00 9.45 289 VAL A CA 1
ATOM 2306 C C . VAL A 1 268 ? 27.951 41.151 5.429 1.00 12.46 289 VAL A C 1
ATOM 2307 O O . VAL A 1 268 ? 28.224 41.895 4.496 1.00 12.05 289 VAL A O 1
ATOM 2311 N N . ILE A 1 269 ? 28.791 40.233 5.912 1.00 9.20 290 ILE A N 1
ATOM 2312 C CA . ILE A 1 269 ? 30.111 39.929 5.338 1.00 9.35 290 ILE A CA 1
ATOM 2313 C C . ILE A 1 269 ? 29.987 38.628 4.562 1.00 11.35 290 ILE A C 1
ATOM 2314 O O . ILE A 1 269 ? 29.494 37.641 5.105 1.00 9.54 290 ILE A O 1
ATOM 2319 N N . SER A 1 270 ? 30.480 38.605 3.328 1.00 7.90 291 SER A N 1
ATOM 2320 C CA . SER A 1 270 ? 30.418 37.402 2.502 1.00 6.94 291 SER A CA 1
ATOM 2321 C C . SER A 1 270 ? 31.768 37.083 1.899 1.00 10.02 291 SER A C 1
ATOM 2322 O O . SER A 1 270 ? 32.725 37.843 2.078 1.00 9.69 291 SER A O 1
ATOM 2325 N N . ASP A 1 271 ? 31.870 35.927 1.237 1.00 8.84 292 ASP A N 1
ATOM 2326 C CA . ASP A 1 271 ? 33.065 35.548 0.491 1.00 8.23 292 ASP A CA 1
ATOM 2327 C C . ASP A 1 271 ? 34.303 35.345 1.380 1.00 11.63 292 ASP A C 1
ATOM 2328 O O . ASP A 1 271 ? 35.430 35.607 0.966 1.00 10.97 292 ASP A O 1
ATOM 2333 N N . ILE A 1 272 ? 34.086 34.827 2.587 1.00 8.62 293 ILE A N 1
ATOM 2334 C CA . ILE A 1 272 ? 35.200 34.397 3.444 1.00 7.78 293 ILE A CA 1
ATOM 2335 C C . ILE A 1 272 ? 35.509 32.958 3.038 1.00 10.18 293 ILE A C 1
ATOM 2336 O O . ILE A 1 272 ? 34.597 32.136 2.969 1.00 9.66 293 ILE A O 1
ATOM 2341 N N . ASP A 1 273 ? 36.774 32.660 2.792 1.00 7.56 294 ASP A N 1
ATOM 2342 C CA . ASP A 1 273 ? 37.183 31.298 2.429 1.00 7.56 294 ASP A CA 1
ATOM 2343 C C . ASP A 1 273 ? 38.673 31.185 2.673 1.00 9.91 294 ASP A C 1
ATOM 2344 O O . ASP A 1 273 ? 39.464 31.715 1.894 1.00 9.40 294 ASP A O 1
ATOM 2349 N N . PHE A 1 274 ? 39.058 30.547 3.793 1.00 7.52 295 PHE A N 1
ATOM 2350 C CA . PHE A 1 274 ? 40.480 30.409 4.056 1.00 7.45 295 PHE A CA 1
ATOM 2351 C C . PHE A 1 274 ? 40.823 29.129 4.746 1.00 9.83 295 PHE A C 1
ATOM 2352 O O . PHE A 1 274 ? 40.100 28.666 5.635 1.00 8.89 295 PHE A O 1
ATOM 2360 N N . ASP A 1 275 ? 42.004 28.608 4.405 1.00 8.53 296 ASP A N 1
ATOM 2361 C CA . ASP A 1 275 ? 42.590 27.494 5.114 1.00 7.85 296 ASP A CA 1
ATOM 2362 C C . ASP A 1 275 ? 43.415 28.021 6.284 1.00 11.02 296 ASP A C 1
ATOM 2363 O O . ASP A 1 275 ? 43.998 29.101 6.198 1.00 9.72 296 ASP A O 1
ATOM 2368 N N . PHE A 1 276 ? 43.519 27.216 7.349 1.00 8.67 297 PHE A N 1
ATOM 2369 C CA . PHE A 1 276 ? 44.390 27.510 8.480 1.00 8.49 297 PHE A CA 1
ATOM 2370 C C . PHE A 1 276 ? 44.658 26.217 9.179 1.00 11.46 297 PHE A C 1
ATOM 2371 O O . PHE A 1 276 ? 43.928 25.240 8.988 1.00 9.29 297 PHE A O 1
ATOM 2379 N N . VAL A 1 277 ? 45.683 26.215 10.027 1.00 9.20 298 VAL A N 1
ATOM 2380 C CA A VAL A 1 277 ? 46.058 25.024 10.762 0.50 9.09 298 VAL A CA 1
ATOM 2381 C CA B VAL A 1 277 ? 45.976 24.999 10.771 0.50 8.65 298 VAL A CA 1
ATOM 2382 C C . VAL A 1 277 ? 45.839 25.241 12.262 1.00 11.75 298 VAL A C 1
ATOM 2383 O O . VAL A 1 277 ? 46.225 26.301 12.789 1.00 11.27 298 VAL A O 1
ATOM 2390 N N . ASP A 1 278 ? 45.280 24.241 12.935 1.00 9.99 299 ASP A N 1
ATOM 2391 C CA . ASP A 1 278 ? 45.159 24.224 14.377 1.00 9.78 299 ASP A CA 1
ATOM 2392 C C . ASP A 1 278 ? 46.349 23.376 14.838 1.00 12.31 299 ASP A C 1
ATOM 2393 O O . ASP A 1 278 ? 46.342 22.148 14.659 1.00 14.01 299 ASP A O 1
ATOM 2398 N N . TYR A 1 279 ? 47.404 24.017 15.347 1.00 9.74 300 TYR A N 1
ATOM 2399 C CA . TYR A 1 279 ? 48.612 23.288 15.735 1.00 10.26 300 TYR A CA 1
ATOM 2400 C C . TYR A 1 279 ? 48.744 23.196 17.265 1.00 13.63 300 TYR A C 1
ATOM 2401 O O . TYR A 1 279 ? 49.819 22.868 17.767 1.00 13.97 300 TYR A O 1
ATOM 2410 N N . THR A 1 280 ? 47.653 23.513 18.024 1.00 11.27 301 THR A N 1
ATOM 2411 C CA . THR A 1 280 ? 47.767 23.527 19.487 1.00 13.27 301 THR A CA 1
ATOM 2412 C C . THR A 1 280 ? 46.687 22.716 20.211 1.00 18.72 301 THR A C 1
ATOM 2413 O O . THR A 1 280 ? 46.917 22.387 21.377 1.00 18.72 301 THR A O 1
ATOM 2417 N N . SER A 1 281 ? 45.529 22.414 19.579 1.00 15.58 302 SER A N 1
ATOM 2418 C CA . SER A 1 281 ? 44.453 21.654 20.272 1.00 16.03 302 SER A CA 1
ATOM 2419 C C . SER A 1 281 ? 44.831 20.227 20.591 1.00 20.05 302 SER A C 1
ATOM 2420 O O . SER A 1 281 ? 44.437 19.704 21.646 1.00 19.76 302 SER A O 1
ATOM 2423 N N . VAL A 1 282 ? 45.466 19.555 19.613 1.00 15.68 303 VAL A N 1
ATOM 2424 C CA . VAL A 1 282 ? 45.757 18.142 19.727 1.00 16.78 303 VAL A CA 1
ATOM 2425 C C . VAL A 1 282 ? 47.221 17.979 20.045 1.00 22.70 303 VAL A C 1
ATOM 2426 O O . VAL A 1 282 ? 48.068 18.416 19.263 1.00 19.55 303 VAL A O 1
ATOM 2430 N N . PRO A 1 283 ? 47.541 17.304 21.168 1.00 23.36 304 PRO A N 1
ATOM 2431 C CA . PRO A 1 283 ? 48.954 17.096 21.507 1.00 23.68 304 PRO A CA 1
ATOM 2432 C C . PRO A 1 283 ? 49.773 16.559 20.345 1.00 24.55 304 PRO A C 1
ATOM 2433 O O . PRO A 1 283 ? 49.403 15.556 19.713 1.00 22.66 304 PRO A O 1
ATOM 2437 N N . ASN A 1 284 ? 50.885 17.275 20.052 1.00 20.30 305 ASN A N 1
ATOM 2438 C CA . ASN A 1 284 ? 51.916 16.918 19.073 1.00 18.76 305 ASN A CA 1
ATOM 2439 C C . ASN A 1 284 ? 51.324 16.659 17.693 1.00 21.72 305 ASN A C 1
ATOM 2440 O O . ASN A 1 284 ? 51.834 15.844 16.933 1.00 23.33 305 ASN A O 1
ATOM 2445 N N . TYR A 1 285 ? 50.242 17.364 17.362 1.00 18.62 306 TYR A N 1
ATOM 2446 C CA . TYR A 1 285 ? 49.591 17.124 16.089 1.00 18.78 306 TYR A CA 1
ATOM 2447 C C . TYR A 1 285 ? 49.032 18.437 15.535 1.00 20.47 306 TYR A C 1
ATOM 2448 O O . TYR A 1 285 ? 48.923 19.441 16.255 1.00 20.61 306 TYR A O 1
ATOM 2457 N N . GLU A 1 286 ? 48.737 18.416 14.239 1.00 16.14 307 GLU A N 1
ATOM 2458 C CA A GLU A 1 286 ? 48.243 19.554 13.459 0.50 15.55 307 GLU A CA 1
ATOM 2459 C CA B GLU A 1 286 ? 48.224 19.575 13.527 0.50 14.63 307 GLU A CA 1
ATOM 2460 C C . GLU A 1 286 ? 47.034 19.178 12.664 1.00 16.83 307 GLU A C 1
ATOM 2461 O O . GLU A 1 286 ? 47.096 18.178 11.945 1.00 16.34 307 GLU A O 1
ATOM 2472 N N . ILE A 1 287 ? 45.968 20.000 12.718 1.00 11.15 308 ILE A N 1
ATOM 2473 C CA A ILE A 1 287 ? 44.764 19.760 11.933 0.50 10.62 308 ILE A CA 1
ATOM 2474 C CA B ILE A 1 287 ? 44.765 19.758 11.930 0.50 10.64 308 ILE A CA 1
ATOM 2475 C C . ILE A 1 287 ? 44.641 20.848 10.863 1.00 13.20 308 ILE A C 1
ATOM 2476 O O . I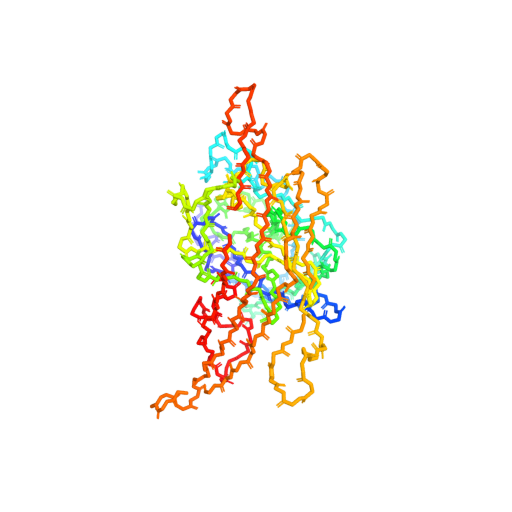LE A 1 287 ? 44.640 22.042 11.196 1.00 11.34 308 ILE A O 1
ATOM 2485 N N . GLU A 1 288 ? 44.513 20.439 9.593 1.00 9.82 309 GLU A N 1
ATOM 2486 C CA . GLU A 1 288 ? 44.369 21.393 8.504 1.00 10.07 309 GLU A CA 1
ATOM 2487 C C . GLU A 1 288 ? 42.897 21.659 8.265 1.00 11.61 309 GLU A C 1
ATOM 2488 O O . GLU A 1 288 ? 42.175 20.809 7.725 1.00 11.09 309 GLU A O 1
ATOM 2494 N N . TYR A 1 289 ? 42.470 22.845 8.658 1.00 9.19 310 TYR A N 1
ATOM 2495 C CA . TYR A 1 289 ? 41.091 23.247 8.536 1.00 8.98 310 TYR A CA 1
ATOM 2496 C C . TYR A 1 289 ? 40.860 24.304 7.460 1.00 10.22 310 TYR A C 1
ATOM 2497 O O . TYR A 1 289 ? 41.794 24.855 6.888 1.00 11.00 310 TYR A O 1
ATOM 2506 N N . ASN A 1 290 ? 39.592 24.638 7.283 1.00 8.96 311 ASN A N 1
ATOM 2507 C CA . ASN A 1 290 ? 39.127 25.694 6.393 1.00 8.65 311 ASN A CA 1
ATOM 2508 C C . ASN A 1 290 ? 37.891 26.330 6.998 1.00 9.69 311 ASN A C 1
ATOM 2509 O O . ASN A 1 290 ? 37.074 25.623 7.595 1.00 10.06 311 ASN A O 1
ATOM 2522 N N . LYS A 1 292 ? 34.703 28.744 5.696 1.00 8.95 313 LYS A N 1
ATOM 2523 C CA . LYS A 1 292 ? 34.090 29.322 4.490 1.00 8.06 313 LYS A CA 1
ATOM 2524 C C . LYS A 1 292 ? 32.690 29.790 4.753 1.00 10.27 313 LYS A C 1
ATOM 2525 O O . LYS A 1 292 ? 31.881 29.080 5.352 1.00 9.42 313 LYS A O 1
ATOM 2531 N N . GLY A 1 293 ? 32.362 30.932 4.208 1.00 7.72 314 GLY A N 1
ATOM 2532 C CA . GLY A 1 293 ? 30.999 31.429 4.372 1.00 8.18 314 GLY A CA 1
ATOM 2533 C C . GLY A 1 293 ? 30.971 32.911 4.640 1.00 11.43 314 GLY A C 1
ATOM 2534 O O . GLY A 1 293 ? 31.697 33.680 4.006 1.00 9.41 314 GLY A O 1
ATOM 2535 N N . GLY A 1 294 ? 30.126 33.294 5.579 1.00 9.53 315 GLY A N 1
ATOM 2536 C CA . GLY A 1 294 ? 29.966 34.688 5.916 1.00 10.81 315 GLY A CA 1
ATOM 2537 C C . GLY A 1 294 ? 29.561 34.917 7.346 1.00 12.30 315 GLY A C 1
ATOM 2538 O O . GLY A 1 294 ? 29.440 33.975 8.143 1.00 10.18 315 GLY A O 1
ATOM 2539 N N . LEU A 1 295 ? 29.461 36.202 7.684 1.00 9.11 316 LEU A N 1
ATOM 2540 C CA . LEU A 1 295 ? 29.103 36.687 9.020 1.00 8.73 316 LEU A CA 1
ATOM 2541 C C . LEU A 1 295 ? 28.082 37.783 8.912 1.00 11.22 316 LEU A C 1
ATOM 2542 O O . LEU A 1 295 ? 28.041 38.474 7.901 1.00 11.23 316 LEU A O 1
ATOM 2547 N N . SER A 1 296 ? 27.282 37.976 9.945 1.00 8.41 317 SER A N 1
ATOM 2548 C CA . SER A 1 296 ? 26.330 39.068 9.887 1.00 8.77 317 SER A CA 1
ATOM 2549 C C . SER A 1 296 ? 26.031 39.599 11.269 1.00 12.05 317 SER A C 1
ATOM 2550 O O . SER A 1 296 ? 26.165 38.885 12.276 1.00 10.58 317 SER A O 1
ATOM 2553 N N . VAL A 1 297 ? 25.654 40.879 11.315 1.00 9.18 318 VAL A N 1
ATOM 2554 C CA . VAL A 1 297 ? 25.185 41.488 12.549 1.00 8.59 318 VAL A CA 1
ATOM 2555 C C . VAL A 1 297 ? 23.876 42.211 12.238 1.00 10.96 318 VAL A C 1
ATOM 2556 O O . VAL A 1 297 ? 23.717 42.813 11.160 1.00 11.55 318 VAL A O 1
ATOM 2560 N N . SER A 1 298 ? 22.955 42.157 13.188 1.00 8.30 319 SER A N 1
ATOM 2561 C CA . SER A 1 298 ? 21.689 42.868 13.087 1.00 9.27 319 SER A CA 1
ATOM 2562 C C . SER A 1 298 ? 21.546 43.662 14.396 1.00 12.61 319 SER A C 1
ATOM 2563 O O . SER A 1 298 ? 21.285 43.078 15.444 1.00 10.86 319 SER A O 1
ATOM 2566 N N . ARG A 1 299 ? 21.823 44.967 14.345 1.00 10.25 320 ARG A N 1
ATOM 2567 C CA . ARG A 1 299 ? 21.772 45.819 15.526 1.00 10.59 320 ARG A CA 1
ATOM 2568 C C . ARG A 1 299 ? 20.425 46.493 15.665 1.00 13.09 320 ARG A C 1
ATOM 2569 O O . ARG A 1 299 ? 19.875 46.931 14.665 1.00 11.40 320 ARG A O 1
ATOM 2577 N N . ASP A 1 300 ? 19.924 46.603 16.898 1.00 11.71 321 ASP A N 1
ATOM 2578 C CA . ASP A 1 300 ? 18.737 47.363 17.274 1.00 10.77 321 ASP A CA 1
ATOM 2579 C C . ASP A 1 300 ? 19.245 48.536 18.062 1.00 13.77 321 ASP A C 1
ATOM 2580 O O . ASP A 1 300 ? 19.904 48.350 19.089 1.00 13.11 321 ASP A O 1
ATOM 2585 N N . LEU A 1 301 ? 19.047 49.735 17.528 1.00 10.15 322 LEU A N 1
ATOM 2586 C CA . LEU A 1 301 ? 19.583 50.931 18.149 1.00 10.15 322 LEU A CA 1
ATOM 2587 C C . LEU A 1 301 ? 18.481 51.905 18.456 1.00 12.79 322 LEU A C 1
ATOM 2588 O O . LEU A 1 301 ? 17.707 52.282 17.561 1.00 12.70 322 LEU A O 1
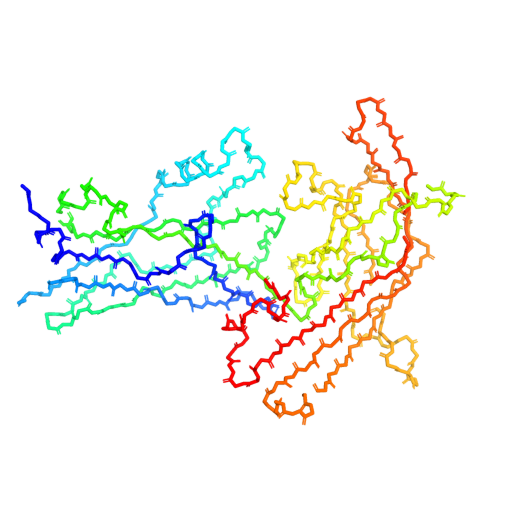ATOM 2593 N N . ASP A 1 302 ? 18.419 52.332 19.712 1.00 10.42 323 ASP A N 1
ATOM 2594 C CA . ASP A 1 302 ? 17.442 53.340 20.090 1.00 10.25 323 ASP A CA 1
ATOM 2595 C C . ASP A 1 302 ? 18.088 54.667 19.732 1.00 12.07 323 ASP A C 1
ATOM 2596 O O . ASP A 1 302 ? 19.016 55.109 20.421 1.00 12.29 323 ASP A O 1
ATOM 2601 N N . THR A 1 303 ? 17.596 55.302 18.650 1.00 9.87 324 THR A N 1
ATOM 2602 C CA . THR A 1 303 ? 18.217 56.533 18.142 1.00 10.67 324 THR A CA 1
ATOM 2603 C C . THR A 1 303 ? 18.054 57.728 19.098 1.00 13.16 324 THR A C 1
ATOM 2604 O O . THR A 1 303 ? 18.598 58.797 18.806 1.00 12.99 324 THR A O 1
ATOM 2608 N N . ARG A 1 304 ? 17.314 57.565 20.207 1.00 9.95 325 ARG A N 1
ATOM 2609 C CA . ARG A 1 304 ? 17.111 58.643 21.181 1.00 10.82 325 ARG A CA 1
ATOM 2610 C C . ARG A 1 304 ? 18.180 58.642 22.237 1.00 14.93 325 ARG A C 1
ATOM 2611 O O . ARG A 1 304 ? 18.235 59.566 23.048 1.00 13.64 325 ARG A O 1
ATOM 2619 N N . LYS A 1 305 ? 19.049 57.609 22.214 1.00 13.41 326 LYS A N 1
ATOM 2620 C CA A LYS A 1 305 ? 20.105 57.425 23.218 0.50 12.81 326 LYS A CA 1
ATOM 2621 C CA B LYS A 1 305 ? 20.100 57.450 23.223 0.50 13.23 326 LYS A CA 1
ATOM 2622 C C . LYS A 1 305 ? 21.485 57.466 22.611 1.00 15.47 326 LYS A C 1
ATOM 2623 O O . LYS A 1 305 ? 21.664 56.924 21.518 1.00 14.41 326 LYS A O 1
ATOM 2634 N N . PRO A 1 306 ? 22.514 57.977 23.347 1.00 13.63 327 PRO A N 1
ATOM 2635 C CA . PRO A 1 306 ? 23.877 57.899 22.815 1.00 13.28 327 PRO A CA 1
ATOM 2636 C C . PRO A 1 306 ? 24.301 56.436 22.557 1.00 13.51 327 PRO A C 1
ATOM 2637 O O . PRO A 1 306 ? 23.806 55.488 23.218 1.00 13.18 327 PRO A O 1
ATOM 2641 N N . ASP A 1 307 ? 25.263 56.250 21.654 1.00 11.51 328 ASP A N 1
ATOM 2642 C CA . ASP A 1 307 ? 25.776 54.894 21.328 1.00 11.10 328 ASP A CA 1
ATOM 2643 C C . ASP A 1 307 ? 26.236 54.142 22.573 1.00 14.28 328 ASP A C 1
ATOM 2644 O O . ASP A 1 307 ? 25.981 52.939 22.703 1.00 13.79 328 ASP A O 1
ATOM 2649 N N . GLU A 1 308 ? 26.901 54.855 23.505 1.00 12.37 329 GLU A N 1
ATOM 2650 C CA . GLU A 1 308 ? 27.464 54.214 24.700 1.00 11.93 329 GLU A CA 1
ATOM 2651 C C . GLU A 1 308 ? 26.413 53.729 25.681 1.00 16.35 329 GLU A C 1
ATOM 2652 O O . GLU A 1 308 ? 26.734 52.880 26.530 1.00 16.60 329 GLU A O 1
ATOM 2658 N N . ASP A 1 309 ? 25.167 54.245 25.572 1.00 11.88 330 ASP A N 1
ATOM 2659 C CA A ASP A 1 309 ? 24.080 53.877 26.467 0.50 11.65 330 ASP A CA 1
ATOM 2660 C CA B ASP A 1 309 ? 24.078 53.873 26.487 0.50 12.09 330 ASP A CA 1
ATOM 2661 C C . ASP A 1 309 ? 23.191 52.804 25.867 1.00 13.81 330 ASP A C 1
ATOM 2662 O O . ASP A 1 309 ? 22.183 52.439 26.473 1.00 14.70 330 ASP A O 1
ATOM 2671 N N . GLN A 1 310 ? 23.559 52.280 24.668 1.00 10.96 331 GLN A N 1
ATOM 2672 C CA . GLN A 1 310 ? 22.727 51.210 24.073 1.00 9.27 331 GLN A CA 1
ATOM 2673 C C . GLN A 1 310 ? 22.857 49.945 24.876 1.00 13.18 331 GLN A C 1
ATOM 2674 O O . GLN A 1 310 ? 23.923 49.686 25.447 1.00 12.31 331 GLN A O 1
ATOM 2680 N N . GLY A 1 311 ? 21.799 49.142 24.883 1.00 12.50 332 GLY A N 1
ATOM 2681 C CA . GLY A 1 311 ? 21.841 47.832 25.517 1.00 11.20 332 GLY A CA 1
ATOM 2682 C C . GLY A 1 311 ? 22.524 46.797 24.626 1.00 13.18 332 GLY A C 1
ATOM 2683 O O . GLY A 1 311 ? 23.036 47.134 23.554 1.00 11.68 332 GLY A O 1
ATOM 2684 N N . SER A 1 312 ? 22.539 45.531 25.046 1.00 10.29 333 SER A N 1
ATOM 2685 C CA . SER A 1 312 ? 23.230 44.483 24.293 1.00 10.43 333 SER A CA 1
ATOM 2686 C C . SER A 1 312 ? 22.552 44.174 22.941 1.00 11.94 333 SER A C 1
ATOM 2687 O O . SER A 1 312 ? 23.196 43.532 22.085 1.00 11.35 333 SER A O 1
ATOM 2690 N N . ASP A 1 313 ? 21.277 44.627 22.715 1.00 11.29 334 ASP A N 1
ATOM 2691 C CA . ASP A 1 313 ? 20.640 44.399 21.402 1.00 11.02 334 ASP A CA 1
ATOM 2692 C C . ASP A 1 313 ? 21.341 45.243 20.288 1.00 12.37 334 ASP A C 1
ATOM 2693 O O . ASP A 1 313 ? 21.107 44.988 19.098 1.00 11.88 334 ASP A O 1
ATOM 2698 N N . SER A 1 314 ? 22.265 46.179 20.688 1.00 9.41 335 SER A N 1
ATOM 2699 C CA . SER A 1 314 ? 23.105 46.903 19.742 1.00 8.02 335 SER A CA 1
ATOM 2700 C C . SER A 1 314 ? 24.132 45.949 19.148 1.00 10.24 335 SER A C 1
ATOM 2701 O O . SER A 1 314 ? 24.697 46.236 18.094 1.00 9.74 335 SER A O 1
ATOM 2704 N N . LYS A 1 315 ? 24.401 44.834 19.871 1.00 7.61 336 LYS A N 1
ATOM 2705 C CA A LYS A 1 315 ? 25.389 43.811 19.514 0.50 8.12 336 LYS A CA 1
ATOM 2706 C CA B LYS A 1 315 ? 25.385 43.806 19.519 0.50 8.36 336 LYS A CA 1
ATOM 2707 C C . LYS A 1 315 ? 26.835 44.330 19.620 1.00 11.37 336 LYS A C 1
ATOM 2708 O O . LYS A 1 315 ? 27.756 43.598 19.290 1.00 10.93 336 LYS A O 1
ATOM 2719 N N . TRP A 1 316 ? 27.059 45.564 20.139 1.00 8.31 337 TRP A N 1
ATOM 2720 C CA . TRP A 1 316 ? 28.445 46.024 20.332 1.00 8.38 337 TRP A CA 1
ATOM 2721 C C . TRP A 1 316 ? 29.041 45.362 21.585 1.00 11.19 337 TRP A C 1
ATOM 2722 O O . TRP A 1 316 ? 30.256 45.354 21.765 1.00 11.96 337 TRP A O 1
ATOM 2733 N N . TRP A 1 317 ? 28.158 44.890 22.471 1.00 10.65 338 TRP A N 1
ATOM 2734 C CA . TRP A 1 317 ? 28.475 44.243 23.753 1.00 10.80 338 TRP A CA 1
ATOM 2735 C C . TRP A 1 317 ? 27.287 43.362 24.148 1.00 15.14 338 TRP A C 1
ATOM 2736 O O . TRP A 1 317 ? 26.351 43.227 23.330 1.00 11.73 338 TRP A O 1
#

Solvent-accessible surface area: 16316 Å² total

Nearest PDB structures (foldseek):
  3p02-assembly1_A  TM=1.003E+00  e=1.915E-64  Bacteroides ovatus ATCC 8483
  3nqk-assembly1_A-2  TM=8.571E-01  e=8.843E-29  Bacteroides ovatus ATCC 8483
  3sot-assembly2_D  TM=8.348E-01  e=5.171E-28  Bacteroides ovatus ATCC 8483
  3sot-assembly1_B  TM=8.408E-01  e=7.609E-28  Bacteroides ovatus ATCC 8483
  3sot-assembly1_C  TM=8.207E-01  e=2.562E-27  Bacteroides ovatus ATCC 8483

B-factor: mean 21.22, std 13.4, range [6.43, 100.62]

Foldseek 3Di:
DDPVVLLQAKAWDDDDDPLQAAEFEWEFAVWGKDKDWTKMFGSHAAKFKKFKDFDVCPQVVSQCVRPNPQVLLGAAEDDPVFKDWDGIDIQGPPGGMDIIIIMGTCQQPDQLHWYKTKMFMDGVDCSCVPPVVVSRRIHIYTYQYFAPPWFWWQWQFVFKDVPDDPGDDIDRTWTWGDNHNFKTWTFPDPDDSRDSCRLLGIKMDGFDPDAPDPVDQKGWDIDHDRVQFVKDWPFTKIKHWDWDDPPLRQKIKIKIKIFRTKIWTWDCPPDPPDIDIMIHTIIMAIAIDRNVDDPRPDDCSRRSD

Sequence (305 aa):
WTDEQQFKQQLISFKTQQPGGWWGVTDVHVRYANNSSAKYTYNLPVLVSSGTDDRLVSSFSLRDDDTLDILLNFEKKFGNRRPELYFRELPQKYYSSFPKELLTIPAGQSHALLPIEFSSLDGLDDSQKWALPLKVCCCEDDNGTYAVNPRKYYRTAVLRRPIILFNEEFSGRFSSGSSLLGTAGESSDDIKFSSTTEEIKLNNVVTDSSIVFFYAGQRTEDYEEDRINYKVFLQQFTGDKVDSKKDDLYKKIWAENEEKLKFNSYSTTPTYKVSSEDATKTYLKHTYIVISDIDFDFVVDYTSVPNYEEIIEYNKGGLSVSRDLDTRKKPDEDDQGSDSKKWW

Radius of gyration: 22.96 Å; Cα contacts (8 Å, |Δi|>4): 767; chains: 1; bounding box: 47×54×75 Å

CATH classification: 2.60.40.1740 (+1 more: 2.40.128.440)